Protein AF-A0A9W8CBU8-F1 (afdb_monomer)

Structure (mmCIF, N/CA/C/O backbone):
data_AF-A0A9W8CBU8-F1
#
_entry.id   AF-A0A9W8CBU8-F1
#
loop_
_atom_site.group_PDB
_atom_site.id
_atom_site.type_symbol
_atom_site.label_atom_id
_atom_site.label_alt_id
_atom_site.label_comp_id
_atom_site.label_asym_id
_atom_site.label_entity_id
_atom_site.label_seq_id
_atom_site.pdbx_PDB_ins_code
_atom_site.Cartn_x
_atom_site.Cartn_y
_atom_site.Cartn_z
_atom_site.occupancy
_atom_site.B_iso_or_equiv
_atom_site.auth_seq_id
_atom_site.auth_comp_id
_atom_site.auth_asym_id
_atom_site.auth_atom_id
_atom_site.pdbx_PDB_model_num
ATOM 1 N N . MET A 1 1 ? 16.998 19.416 35.770 1.00 41.66 1 MET A N 1
ATOM 2 C CA . MET A 1 1 ? 16.142 18.220 35.605 1.00 41.66 1 MET A CA 1
ATOM 3 C C . MET A 1 1 ? 14.670 18.574 35.801 1.00 41.66 1 MET A C 1
ATOM 5 O O . MET A 1 1 ? 13.931 18.423 34.844 1.00 41.66 1 MET A O 1
ATOM 9 N N . GLU A 1 2 ? 14.253 19.145 36.940 1.00 28.31 2 GLU A N 1
ATOM 10 C CA . GLU A 1 2 ? 12.864 19.625 37.142 1.00 28.31 2 GLU A CA 1
ATOM 11 C C . GLU A 1 2 ? 12.547 20.952 36.405 1.00 28.31 2 GLU A C 1
ATOM 13 O O . GLU A 1 2 ? 11.444 21.147 35.895 1.00 28.31 2 GLU A O 1
ATOM 18 N N . ASP A 1 3 ? 13.534 21.846 36.265 1.00 30.98 3 ASP A N 1
ATOM 19 C CA . ASP A 1 3 ? 13.368 23.137 35.569 1.00 30.98 3 ASP A CA 1
ATOM 20 C C . ASP A 1 3 ? 13.299 23.005 34.035 1.00 30.98 3 ASP A C 1
ATOM 22 O O . ASP A 1 3 ? 12.647 23.805 33.360 1.00 30.98 3 ASP A O 1
ATOM 26 N N . ASP A 1 4 ? 13.903 21.953 33.475 1.00 34.94 4 ASP A N 1
ATOM 27 C CA . ASP A 1 4 ? 13.895 21.671 32.033 1.00 34.94 4 ASP A CA 1
ATOM 28 C C . ASP A 1 4 ? 12.529 21.129 31.571 1.00 34.94 4 ASP A C 1
ATOM 30 O O . ASP A 1 4 ? 12.062 21.438 30.472 1.00 34.94 4 ASP A O 1
ATOM 34 N N . LEU A 1 5 ? 11.835 20.388 32.446 1.00 32.31 5 LEU A N 1
ATOM 35 C CA . LEU A 1 5 ? 10.481 19.878 32.211 1.00 32.31 5 LEU A CA 1
ATOM 36 C C . LEU A 1 5 ? 9.434 21.007 32.281 1.00 32.31 5 LEU A C 1
ATOM 38 O O . LEU A 1 5 ? 8.509 21.060 31.471 1.00 32.31 5 LEU A O 1
ATOM 42 N N . GLN A 1 6 ? 9.620 21.973 33.185 1.00 34.00 6 GLN A N 1
ATOM 43 C CA . GLN A 1 6 ? 8.787 23.180 33.280 1.00 34.00 6 GLN A CA 1
ATOM 44 C C . GLN A 1 6 ? 8.958 24.110 32.057 1.00 34.00 6 GLN A C 1
ATOM 46 O O . GLN A 1 6 ? 7.976 24.683 31.572 1.00 34.00 6 GLN A O 1
ATOM 51 N N . LEU A 1 7 ? 10.173 24.221 31.498 1.00 38.38 7 LEU A N 1
ATOM 52 C CA . LEU A 1 7 ? 10.448 24.949 30.245 1.00 38.38 7 LEU A CA 1
ATOM 53 C C . LEU A 1 7 ? 9.843 24.255 29.011 1.00 38.38 7 LEU A C 1
ATOM 55 O O . LEU A 1 7 ? 9.334 24.929 28.110 1.00 38.38 7 LEU A O 1
ATOM 59 N N . PHE A 1 8 ? 9.833 22.919 28.992 1.00 37.88 8 PHE A N 1
ATOM 60 C CA . PHE A 1 8 ? 9.193 22.120 27.945 1.00 37.88 8 PHE A CA 1
ATOM 61 C C . PHE A 1 8 ? 7.658 22.253 27.959 1.00 37.88 8 PHE A C 1
ATOM 63 O O . PHE A 1 8 ? 7.041 22.381 26.901 1.00 37.88 8 PHE A O 1
ATOM 70 N N . LEU A 1 9 ? 7.034 22.314 29.141 1.00 34.66 9 LEU A N 1
ATOM 71 C CA . LEU A 1 9 ? 5.579 22.465 29.292 1.00 34.66 9 LEU A CA 1
ATOM 72 C C . LEU A 1 9 ? 5.072 23.890 28.989 1.00 34.66 9 LEU A C 1
ATOM 74 O O . LEU A 1 9 ? 3.953 24.042 28.499 1.00 34.66 9 LEU A O 1
ATOM 78 N N . ARG A 1 10 ? 5.886 24.939 29.193 1.00 40.19 10 ARG A N 1
ATOM 79 C CA . ARG A 1 10 ? 5.515 26.330 28.851 1.00 40.19 10 ARG A CA 1
ATOM 80 C C . ARG A 1 10 ? 5.564 26.653 27.353 1.00 40.19 10 ARG A C 1
ATOM 82 O O . ARG A 1 10 ? 4.843 27.549 26.923 1.00 40.19 10 ARG A O 1
ATOM 89 N N . SER A 1 11 ? 6.351 25.936 26.544 1.00 43.31 11 SER A N 1
ATOM 90 C CA . SER A 1 11 ? 6.419 26.176 25.087 1.00 43.31 11 SER A CA 1
ATOM 91 C C . SER A 1 11 ? 5.212 25.624 24.304 1.00 43.31 11 SER A C 1
ATOM 93 O O . SER A 1 11 ? 5.033 25.961 23.136 1.00 43.31 11 SER A O 1
ATOM 95 N N . ARG A 1 12 ? 4.342 24.836 24.963 1.00 45.84 12 ARG A N 1
ATOM 96 C CA . ARG A 1 12 ? 3.051 24.329 24.454 1.00 45.84 12 ARG A CA 1
ATOM 97 C C . ARG A 1 12 ? 1.860 25.270 24.698 1.00 45.84 12 ARG A C 1
ATOM 99 O O . ARG A 1 12 ? 0.715 24.852 24.530 1.00 45.84 12 ARG A O 1
ATOM 106 N N . HIS A 1 13 ? 2.083 26.513 25.128 1.00 45.19 13 HIS A N 1
ATOM 107 C CA . HIS A 1 13 ? 0.968 27.414 25.423 1.00 45.19 13 HIS A CA 1
ATOM 108 C C . HIS A 1 13 ? 0.278 27.884 24.133 1.00 45.19 13 HIS A C 1
ATOM 110 O O . HIS A 1 13 ? 0.871 28.571 23.302 1.00 45.19 13 HIS A O 1
ATOM 116 N N . VAL A 1 14 ? -0.987 27.496 23.969 1.00 52.22 14 VAL A N 1
ATOM 117 C CA . VAL A 1 14 ? -1.869 27.982 22.902 1.00 52.22 14 VAL A CA 1
ATOM 118 C C . VAL A 1 14 ? -2.274 29.425 23.245 1.00 52.22 14 VAL A C 1
ATOM 120 O O . VAL A 1 14 ? -2.696 29.653 24.378 1.00 52.22 14 VAL A O 1
ATOM 123 N N . PRO A 1 15 ? -2.157 30.407 22.327 1.00 51.94 15 PRO A N 1
ATOM 124 C CA . PRO A 1 15 ? -2.465 31.807 22.630 1.00 51.94 15 PRO A CA 1
ATOM 125 C C . PRO A 1 15 ? -3.902 31.983 23.145 1.00 51.94 15 PRO A C 1
ATOM 127 O O . PRO A 1 15 ? -4.827 31.415 22.561 1.00 51.94 15 PRO A O 1
ATOM 130 N N . GLU A 1 16 ? -4.102 32.794 24.193 1.00 43.47 16 GLU A N 1
ATOM 131 C CA . GLU A 1 16 ? -5.407 32.993 24.857 1.00 43.47 16 GLU A CA 1
ATOM 132 C C . GLU A 1 16 ? -6.534 33.366 23.877 1.00 43.47 16 GLU A C 1
ATOM 134 O O . GLU A 1 16 ? -7.655 32.878 24.008 1.00 43.47 16 GLU A O 1
ATOM 139 N N . ASP A 1 17 ? -6.236 34.119 22.817 1.00 43.25 17 ASP A N 1
ATOM 140 C CA . ASP A 1 17 ? -7.217 34.492 21.787 1.00 43.25 17 ASP A CA 1
ATOM 141 C C . ASP A 1 17 ? -7.756 33.289 20.988 1.00 43.25 17 ASP A C 1
ATOM 143 O O . ASP A 1 17 ? -8.908 33.287 20.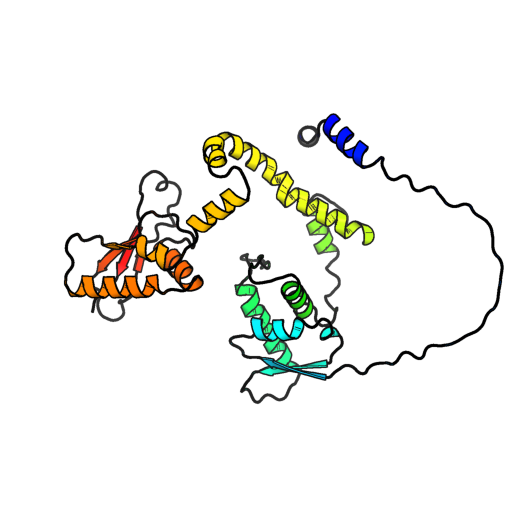540 1.00 43.25 17 ASP A O 1
ATOM 147 N N . SER A 1 18 ? -6.946 32.234 20.839 1.00 42.41 18 SER A N 1
ATOM 148 C CA . SER A 1 18 ? -7.354 30.973 20.199 1.00 42.41 18 SER A CA 1
ATOM 149 C C . SER A 1 18 ? -8.234 30.133 21.130 1.00 42.41 18 SER A C 1
ATOM 151 O O . SER A 1 18 ? -9.160 29.466 20.671 1.00 42.41 18 SER A O 1
ATOM 153 N N . ILE A 1 19 ? -8.017 30.241 22.445 1.00 44.06 19 ILE A N 1
ATOM 154 C CA . ILE A 1 19 ? -8.859 29.623 23.480 1.00 44.06 19 ILE A CA 1
ATOM 155 C C . ILE A 1 19 ? -10.211 30.356 23.579 1.00 44.06 19 ILE A C 1
ATOM 157 O O . ILE A 1 19 ? -11.259 29.719 23.684 1.00 44.06 19 ILE A O 1
ATOM 161 N N . ILE A 1 20 ? -10.227 31.690 23.472 1.00 39.84 20 ILE A N 1
ATOM 162 C CA . ILE A 1 20 ? -11.458 32.496 23.539 1.00 39.84 20 ILE A CA 1
ATOM 163 C C . ILE A 1 20 ? -12.364 32.250 22.323 1.00 39.84 20 ILE A C 1
ATOM 165 O O . ILE A 1 20 ? -13.583 32.153 22.485 1.00 39.84 20 ILE A O 1
ATOM 169 N N . ARG A 1 21 ? -11.802 32.083 21.114 1.00 42.44 21 ARG A N 1
ATOM 170 C CA . ARG A 1 21 ? -12.598 31.704 19.930 1.00 42.44 21 ARG A CA 1
ATOM 171 C C . ARG A 1 21 ? -13.259 30.332 20.089 1.00 42.44 21 ARG A C 1
ATOM 173 O O . ARG A 1 21 ? -14.452 30.225 19.825 1.00 42.44 21 ARG A O 1
ATOM 180 N N . MET A 1 22 ? -12.540 29.339 20.616 1.00 38.56 22 MET A N 1
ATOM 181 C CA . MET A 1 22 ? -13.107 28.018 20.931 1.00 38.56 22 MET A CA 1
ATOM 182 C C . MET A 1 22 ? -14.177 28.064 22.038 1.00 38.56 22 MET A C 1
ATOM 184 O O . MET A 1 22 ? -15.158 27.325 21.984 1.00 38.56 22 MET A O 1
ATOM 188 N N . ASN A 1 23 ? -14.039 28.946 23.033 1.00 36.78 23 ASN A N 1
ATOM 189 C CA . ASN A 1 23 ? -15.025 29.083 24.112 1.00 36.78 23 ASN A CA 1
ATOM 190 C C . ASN A 1 23 ? -16.326 29.774 23.670 1.00 36.78 23 ASN A C 1
ATOM 192 O O . ASN A 1 23 ? -17.377 29.527 24.261 1.00 36.78 23 ASN A O 1
ATOM 196 N N . ARG A 1 24 ? -16.299 30.604 22.618 1.00 36.34 24 ARG A N 1
ATOM 197 C CA . ARG A 1 24 ? -17.511 31.260 22.099 1.00 36.34 24 ARG A CA 1
ATOM 198 C C . ARG A 1 24 ? -18.418 30.298 21.332 1.00 36.34 24 ARG A C 1
ATOM 200 O O . ARG A 1 24 ? -19.632 30.433 21.415 1.00 36.34 24 ARG A O 1
ATOM 207 N N . GLU A 1 25 ? -17.841 29.306 20.658 1.00 42.72 25 GLU A N 1
ATOM 208 C CA . GLU A 1 25 ? -18.598 28.234 19.995 1.00 42.72 25 GLU A CA 1
ATOM 209 C C . GLU A 1 25 ? -19.171 27.215 21.002 1.00 42.72 25 GLU A C 1
ATOM 211 O O . GLU A 1 25 ? -20.155 26.547 20.700 1.00 42.72 25 GLU A O 1
ATOM 216 N N . LYS A 1 26 ? -18.644 27.168 22.238 1.00 42.22 26 LYS A N 1
ATOM 217 C CA . LYS A 1 26 ? -19.221 26.403 23.363 1.00 42.22 26 LYS A CA 1
ATOM 218 C C . LYS A 1 26 ? -20.369 27.111 24.104 1.00 42.22 26 LYS A C 1
ATOM 220 O O . LYS A 1 26 ? -21.183 26.435 24.722 1.00 42.22 26 LYS A O 1
ATOM 225 N N . MET A 1 27 ? -20.484 28.441 24.041 1.00 35.50 27 MET A N 1
ATOM 226 C CA . MET A 1 27 ? -21.509 29.235 24.759 1.00 35.50 27 MET A CA 1
ATOM 227 C C . MET A 1 27 ? -22.833 29.378 23.975 1.00 35.50 27 MET A C 1
ATOM 229 O O . MET A 1 27 ? -23.467 30.432 23.989 1.00 35.50 27 MET A O 1
ATOM 233 N N . GLY A 1 28 ? -23.242 28.323 23.262 1.00 38.94 28 GLY A N 1
ATOM 234 C CA . GLY A 1 28 ? -24.496 28.255 22.498 1.00 38.94 28 GLY A CA 1
ATOM 235 C C . GLY A 1 28 ? -25.496 27.196 22.979 1.00 38.94 28 GLY A C 1
ATOM 236 O O . GLY A 1 28 ? -26.531 27.025 22.343 1.00 38.94 28 GLY A O 1
ATOM 237 N N . SER A 1 29 ? -25.226 26.481 24.076 1.00 39.38 29 SER A N 1
ATOM 238 C CA . SER A 1 29 ? -26.128 25.437 24.584 1.00 39.38 29 SER A CA 1
ATOM 239 C C . SER A 1 29 ? -26.160 25.386 26.116 1.00 39.38 29 SER A C 1
ATOM 241 O O . SER A 1 29 ? -25.569 24.500 26.730 1.00 39.38 29 SER A O 1
ATOM 243 N N . GLU A 1 30 ? -26.864 26.327 26.745 1.00 32.84 30 GLU A N 1
ATOM 244 C CA . GLU A 1 30 ? -27.378 26.134 28.107 1.00 32.84 30 GLU A CA 1
ATOM 245 C C . GLU A 1 30 ? -28.744 25.434 28.021 1.00 32.84 30 GLU A C 1
ATOM 247 O O . GLU A 1 30 ? -29.698 25.976 27.462 1.00 32.84 30 GLU A O 1
ATOM 252 N N . ILE A 1 31 ? -28.839 24.216 28.562 1.00 38.12 31 ILE A N 1
ATOM 253 C CA . ILE A 1 31 ? -30.109 23.518 28.813 1.00 38.12 31 ILE A CA 1
ATOM 254 C C . ILE A 1 31 ? -30.454 23.740 30.297 1.00 38.12 31 ILE A C 1
ATOM 256 O O . ILE A 1 31 ? -29.607 23.451 31.144 1.00 38.12 31 ILE A O 1
ATOM 260 N N . PRO A 1 32 ? -31.651 24.246 30.651 1.00 36.38 32 PRO A N 1
ATOM 261 C CA . PRO A 1 32 ? -32.009 24.512 32.043 1.00 36.38 32 PRO A CA 1
ATOM 262 C C . PRO A 1 32 ? -32.370 23.228 32.811 1.00 36.38 32 PRO A C 1
ATOM 264 O O . PRO A 1 32 ? -32.960 22.298 32.260 1.00 36.38 32 PRO A O 1
ATOM 267 N N . SER A 1 33 ? -32.048 23.208 34.108 1.00 33.09 33 SER A N 1
ATOM 268 C CA . SER A 1 33 ? -32.338 22.119 35.055 1.00 33.09 33 SER A CA 1
ATOM 269 C C . SER A 1 33 ? -33.847 21.934 35.319 1.00 33.09 33 SER A C 1
ATOM 271 O O . SER A 1 33 ? -34.567 22.932 35.404 1.00 33.09 33 SER A O 1
ATOM 273 N N . PRO A 1 34 ? -34.346 20.696 35.519 1.00 35.75 34 PRO A N 1
ATOM 274 C CA . PRO A 1 34 ? -35.754 20.446 35.839 1.00 35.75 34 PRO A CA 1
ATOM 275 C C . PRO A 1 34 ? -36.065 20.579 37.350 1.00 35.75 34 PRO A C 1
ATOM 277 O O . PRO A 1 34 ? -35.172 20.364 38.171 1.00 35.75 34 PRO A O 1
ATOM 280 N N . PRO A 1 35 ? -37.318 20.908 37.736 1.00 36.72 35 PRO A N 1
ATOM 281 C CA . PRO A 1 35 ? -37.736 21.022 39.137 1.00 36.72 35 PRO A CA 1
ATOM 282 C C . PRO A 1 35 ? -3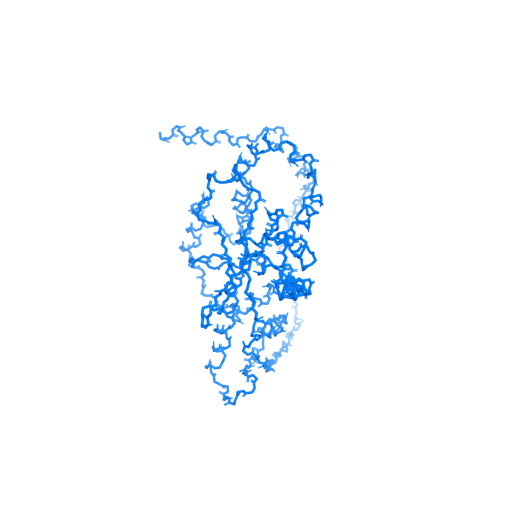8.182 19.685 39.767 1.00 36.72 35 PRO A C 1
ATOM 284 O O . PRO A 1 35 ? -38.786 18.841 39.104 1.00 36.72 35 PRO A O 1
ATOM 287 N N . ASP A 1 36 ? -37.946 19.553 41.077 1.00 38.56 36 ASP A N 1
ATOM 288 C CA . ASP A 1 36 ? -38.373 18.452 41.958 1.00 38.56 36 ASP A CA 1
ATOM 289 C C . ASP A 1 36 ? -39.862 18.521 42.347 1.00 38.56 36 ASP A C 1
ATOM 291 O O . ASP A 1 36 ? -40.284 19.524 42.923 1.00 38.56 36 ASP A O 1
ATOM 295 N N . VAL A 1 37 ? -40.636 17.434 42.168 1.00 32.28 37 VAL A N 1
ATOM 296 C CA . VAL A 1 37 ? -41.902 17.169 42.907 1.00 32.28 37 VAL A CA 1
ATOM 297 C C . VAL A 1 37 ? -42.235 15.644 42.907 1.00 32.28 37 VAL A C 1
ATOM 299 O O . VAL A 1 37 ? -41.783 14.928 42.016 1.00 32.28 37 VAL A O 1
ATOM 302 N N . PRO A 1 38 ? -42.982 15.109 43.904 1.00 33.38 38 PRO A N 1
ATOM 303 C CA . PRO A 1 38 ? -42.669 13.858 44.601 1.00 33.38 38 PRO A CA 1
ATOM 304 C C . PRO A 1 38 ? -43.520 12.627 44.236 1.00 33.38 38 PRO A C 1
ATOM 306 O O . PRO A 1 38 ? -44.526 12.687 43.533 1.00 33.38 38 PRO A O 1
ATOM 309 N N . HIS A 1 39 ? -43.101 11.504 44.832 1.00 40.94 39 HIS A N 1
ATOM 310 C CA . HIS A 1 39 ? -43.730 10.185 44.879 1.00 40.94 39 HIS A CA 1
ATOM 311 C C . HIS A 1 39 ? -45.268 10.162 44.902 1.00 40.94 39 HIS A C 1
ATOM 313 O O . HIS A 1 39 ? -45.899 10.551 45.885 1.00 40.94 39 HIS A O 1
ATOM 319 N N . ALA A 1 40 ? -45.845 9.509 43.890 1.00 29.45 40 ALA A N 1
ATOM 320 C CA . ALA A 1 40 ? -47.170 8.907 43.959 1.00 29.45 40 ALA A CA 1
ATOM 321 C C . ALA A 1 40 ? -47.121 7.456 43.455 1.00 29.45 40 ALA A C 1
ATOM 323 O O . ALA A 1 40 ? -46.675 7.147 42.353 1.00 29.45 40 ALA A O 1
ATOM 324 N N . ARG A 1 41 ? -47.576 6.568 44.335 1.00 35.38 41 ARG A N 1
ATOM 325 C CA . ARG A 1 41 ? -47.753 5.124 44.184 1.00 35.38 41 ARG A CA 1
ATOM 326 C 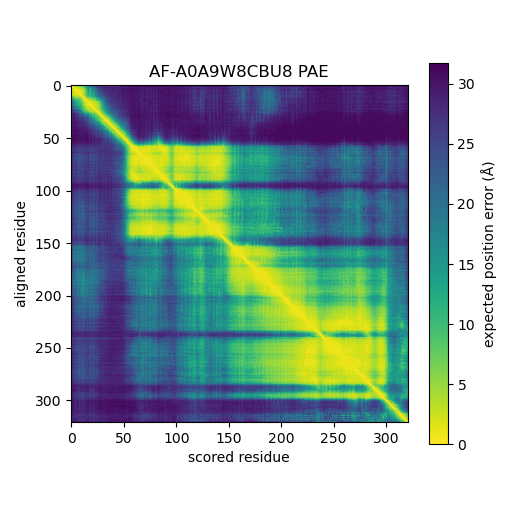C . ARG A 1 41 ? -48.930 4.869 43.239 1.00 35.38 41 ARG A C 1
ATOM 328 O O . ARG A 1 41 ? -50.008 5.374 43.522 1.00 35.38 41 ARG A O 1
ATOM 335 N N . ASN A 1 42 ? -48.762 4.062 42.191 1.00 31.62 42 ASN A N 1
ATOM 336 C CA . ASN A 1 42 ? -49.893 3.440 41.497 1.00 31.62 42 ASN A CA 1
ATOM 337 C C . ASN A 1 42 ? -49.529 2.059 40.940 1.00 31.62 42 ASN A C 1
ATOM 339 O O . ASN A 1 42 ? -48.584 1.895 40.174 1.00 31.62 42 ASN A O 1
ATOM 343 N N . HIS A 1 43 ? -50.321 1.077 41.369 1.00 39.75 43 HIS A N 1
ATOM 344 C CA . HIS A 1 43 ? -50.457 -0.249 40.780 1.00 39.75 43 HIS A CA 1
ATOM 345 C C . HIS A 1 43 ? -51.034 -0.137 39.370 1.00 39.75 43 HIS A C 1
ATOM 347 O O . HIS A 1 43 ? -52.023 0.567 39.215 1.00 39.75 43 HIS A O 1
ATOM 353 N N . LEU A 1 44 ? -50.500 -0.895 38.407 1.00 30.95 44 LEU A N 1
ATOM 354 C CA . LEU A 1 44 ? -51.212 -1.380 37.219 1.00 30.95 44 LEU A CA 1
ATOM 355 C C . LEU A 1 44 ? -50.457 -2.585 36.627 1.00 30.95 44 LEU A C 1
ATOM 357 O O . LEU A 1 44 ? -49.235 -2.681 36.686 1.00 30.95 44 LEU A O 1
ATOM 361 N N . SER A 1 45 ? -51.234 -3.541 36.139 1.00 29.00 45 SER A N 1
ATOM 362 C CA . SER A 1 45 ? -50.898 -4.935 35.850 1.00 29.00 45 SER A CA 1
ATOM 363 C C . SER A 1 45 ? -50.729 -5.235 34.351 1.00 29.00 45 SER A C 1
ATOM 365 O O . SER A 1 45 ? -51.624 -4.883 33.590 1.00 29.00 45 SER A O 1
ATOM 367 N N . HIS A 1 46 ? -49.689 -6.025 34.017 1.00 32.16 46 HIS A N 1
ATOM 368 C CA . HIS A 1 46 ? -49.517 -6.952 32.864 1.00 32.16 46 HIS A CA 1
ATOM 369 C C . HIS A 1 46 ? -49.499 -6.395 31.413 1.00 32.16 46 HIS A C 1
ATOM 371 O O . HIS A 1 46 ? -50.051 -5.326 31.183 1.00 32.16 46 HIS A O 1
ATOM 377 N N . PRO A 1 47 ? -48.891 -7.097 30.413 1.00 35.50 47 PRO A N 1
ATOM 378 C CA . PRO A 1 47 ? -48.541 -8.529 30.371 1.00 35.50 47 PRO A CA 1
ATOM 379 C C . PRO A 1 47 ? -47.074 -8.874 30.037 1.00 35.50 47 PRO A C 1
ATOM 381 O O . PRO A 1 47 ? -46.311 -8.079 29.498 1.00 35.50 47 PRO A O 1
ATOM 384 N N . MET A 1 48 ? -46.698 -10.116 30.361 1.00 33.88 48 MET A N 1
ATOM 385 C CA . MET A 1 48 ? -45.442 -10.731 29.935 1.00 33.88 48 MET A CA 1
ATOM 386 C C . MET A 1 48 ? -45.481 -10.984 28.427 1.00 33.88 48 MET A C 1
ATOM 388 O O . MET A 1 48 ? -46.283 -11.789 27.956 1.00 33.88 48 MET A O 1
ATOM 392 N N . SER A 1 49 ? -44.607 -10.308 27.684 1.00 35.62 49 SER A N 1
ATOM 393 C CA . SER A 1 49 ? -44.276 -10.694 26.316 1.00 35.62 49 SER A CA 1
ATOM 394 C C . SER A 1 49 ? -43.329 -11.883 26.389 1.00 35.62 49 SER A C 1
ATOM 396 O O . SER A 1 49 ? -42.173 -11.747 26.783 1.00 35.62 49 SER A O 1
ATOM 398 N N . SER A 1 50 ? -43.840 -13.057 26.042 1.00 36.94 50 SER A N 1
ATOM 399 C CA . SER A 1 50 ? -43.052 -14.254 25.782 1.00 36.94 50 SER A CA 1
ATOM 400 C C . SER A 1 50 ? -42.053 -13.935 24.667 1.00 36.94 50 SER A C 1
ATOM 402 O O . SER A 1 50 ? -42.448 -13.728 23.522 1.00 36.94 50 SER A O 1
ATOM 404 N N . GLY A 1 51 ? -40.768 -13.826 25.003 1.00 34.78 51 GLY A N 1
ATOM 405 C CA . GLY A 1 51 ? -39.711 -13.742 24.003 1.00 34.78 51 GLY A CA 1
ATOM 406 C C . GLY A 1 51 ? -39.716 -15.017 23.168 1.00 34.78 51 GLY A C 1
ATOM 407 O O . GLY A 1 51 ? -39.572 -16.111 23.713 1.00 34.78 51 GLY A O 1
ATOM 408 N N . ASN A 1 52 ? -39.900 -14.881 21.856 1.00 38.22 52 ASN A N 1
ATOM 409 C CA . ASN A 1 52 ? -39.531 -15.935 20.921 1.00 38.22 52 ASN A CA 1
ATOM 410 C C . ASN A 1 52 ? -38.014 -16.110 21.025 1.00 38.22 52 ASN A C 1
ATOM 412 O O . ASN A 1 52 ? -37.255 -15.236 20.612 1.00 38.22 52 ASN A O 1
ATOM 416 N N . ILE A 1 53 ? -37.581 -17.225 21.604 1.00 44.56 53 ILE A N 1
ATOM 417 C CA . ILE A 1 53 ? -36.205 -17.695 21.485 1.00 44.56 53 ILE A CA 1
ATOM 418 C C . ILE A 1 53 ? -36.097 -18.234 20.056 1.00 44.56 53 ILE A C 1
ATOM 420 O O . ILE A 1 53 ? -36.524 -19.354 19.778 1.00 44.56 53 ILE A O 1
ATOM 424 N N . GLU A 1 54 ? -35.638 -17.403 19.119 1.00 53.06 54 GLU A N 1
ATOM 425 C CA . GLU A 1 54 ? -35.227 -17.897 17.804 1.00 53.06 54 GLU A CA 1
ATOM 426 C C . GLU A 1 54 ? -34.064 -18.873 18.020 1.00 53.06 54 GLU A C 1
ATOM 428 O O . GLU A 1 54 ? -33.048 -18.514 18.614 1.00 53.06 54 GLU A O 1
ATOM 433 N N . ASN A 1 55 ? -34.235 -20.126 17.589 1.00 53.19 55 ASN A N 1
ATOM 434 C CA . ASN A 1 55 ? -33.144 -21.099 17.583 1.00 53.19 55 ASN A CA 1
ATOM 435 C C . ASN A 1 55 ? -31.967 -20.541 16.761 1.00 53.19 55 ASN A C 1
ATOM 437 O O . ASN A 1 55 ? -32.215 -19.949 15.704 1.00 53.19 55 ASN A O 1
ATOM 441 N N . PRO A 1 56 ? -30.710 -20.749 17.199 1.00 59.34 56 PRO A N 1
ATOM 442 C CA . PRO A 1 56 ? -29.547 -20.346 16.419 1.00 59.34 56 PRO A CA 1
ATOM 443 C C . PRO A 1 56 ? -29.627 -20.985 15.030 1.00 59.34 56 PRO A C 1
ATOM 445 O O . PRO A 1 56 ? -29.921 -22.174 14.893 1.00 59.34 56 PRO A O 1
ATOM 448 N N . LYS A 1 57 ? -29.434 -20.175 13.985 1.00 75.94 57 LYS A N 1
ATOM 449 C CA . LYS A 1 57 ? -29.387 -20.675 12.609 1.00 75.94 57 LYS A CA 1
ATOM 450 C C . LYS A 1 57 ? -28.109 -21.493 12.441 1.00 75.94 57 LYS A C 1
ATOM 452 O O . LYS A 1 57 ? -27.031 -21.001 12.760 1.00 75.94 57 LYS A O 1
ATOM 457 N N . ASP A 1 58 ? -28.224 -22.704 11.909 1.00 85.19 58 ASP A N 1
ATOM 458 C CA . ASP A 1 58 ? -27.063 -23.452 11.429 1.00 85.19 58 ASP A CA 1
ATOM 459 C C . ASP A 1 58 ? -26.614 -22.845 10.092 1.00 85.19 58 ASP A C 1
ATOM 461 O O . ASP A 1 58 ? -27.390 -22.786 9.134 1.00 85.19 58 ASP A O 1
ATOM 465 N N . VAL A 1 59 ? -25.368 -22.377 10.026 1.00 89.69 59 VAL A N 1
ATOM 466 C CA . VAL A 1 59 ? -24.745 -21.835 8.812 1.00 89.69 59 VAL A CA 1
ATOM 467 C C . VAL A 1 59 ? -23.584 -22.740 8.431 1.00 89.69 59 VAL A C 1
ATOM 469 O O . VAL A 1 59 ? -22.747 -23.061 9.267 1.00 89.69 59 VAL A O 1
ATOM 472 N N . HIS A 1 60 ? -23.520 -23.153 7.167 1.00 91.38 60 HIS A N 1
ATOM 473 C CA . HIS A 1 60 ? -22.433 -23.985 6.650 1.00 91.38 60 HIS A CA 1
ATOM 474 C C . HIS A 1 60 ? -21.699 -23.238 5.539 1.00 91.38 60 HIS A C 1
ATOM 476 O O . HIS A 1 60 ? -22.315 -22.851 4.544 1.00 91.38 60 HIS A O 1
ATOM 482 N N . ALA A 1 61 ? -20.400 -23.013 5.724 1.00 92.50 61 ALA A N 1
ATOM 483 C CA . ALA A 1 61 ? -19.542 -22.309 4.784 1.00 92.50 61 ALA A CA 1
ATOM 484 C C . ALA A 1 61 ? -18.519 -23.248 4.132 1.00 92.50 61 ALA A C 1
ATOM 486 O O . ALA A 1 61 ? -17.920 -24.101 4.785 1.00 92.50 61 ALA A O 1
ATOM 487 N N . PHE A 1 62 ? -18.294 -23.038 2.838 1.00 93.12 62 PHE A N 1
ATOM 488 C CA . PHE A 1 62 ? -17.290 -23.748 2.054 1.00 93.12 62 PHE A CA 1
ATOM 489 C C . PHE A 1 62 ? -16.155 -22.792 1.702 1.00 93.12 62 PHE A C 1
ATOM 491 O O . PHE A 1 62 ? -16.381 -21.789 1.027 1.00 93.12 62 PHE A O 1
ATOM 498 N N . ILE A 1 63 ? -14.947 -23.111 2.154 1.00 95.06 63 ILE A N 1
ATOM 499 C CA . ILE A 1 63 ? -13.789 -22.221 2.111 1.00 95.06 63 ILE A CA 1
ATOM 500 C C . ILE A 1 63 ? -12.738 -22.777 1.147 1.00 95.06 63 ILE A C 1
ATOM 502 O O . ILE A 1 63 ? -12.381 -23.953 1.199 1.00 95.06 63 ILE A O 1
ATOM 506 N N . HIS A 1 64 ? -12.195 -21.950 0.260 1.00 94.31 64 HIS A N 1
ATOM 507 C CA . HIS A 1 64 ? -11.055 -22.321 -0.575 1.00 94.31 64 HIS A CA 1
ATOM 508 C C . HIS A 1 64 ? -9.761 -21.878 0.108 1.00 94.31 64 HIS A C 1
ATOM 510 O O . HIS A 1 64 ? -9.577 -20.696 0.374 1.00 94.31 64 HIS A O 1
ATOM 516 N N . ARG A 1 65 ? -8.791 -22.784 0.295 1.00 89.19 65 ARG A N 1
ATOM 517 C CA . ARG A 1 65 ? -7.491 -22.448 0.922 1.00 89.19 65 ARG A CA 1
ATOM 518 C C . ARG A 1 65 ? -6.783 -21.249 0.283 1.00 89.19 65 ARG A C 1
ATOM 520 O O . ARG A 1 65 ? -6.204 -20.426 0.979 1.00 89.19 65 ARG A O 1
ATOM 527 N N . VAL A 1 66 ? -6.840 -21.150 -1.046 1.00 90.12 66 VAL A N 1
ATOM 528 C CA . VAL A 1 66 ? -6.176 -20.084 -1.825 1.00 90.12 66 VAL A CA 1
ATOM 529 C C . VAL A 1 66 ? -6.900 -18.735 -1.708 1.00 90.12 66 VAL A C 1
ATOM 531 O O . VAL A 1 66 ? -6.329 -17.714 -2.065 1.00 90.12 66 VAL A O 1
ATOM 534 N N . LYS A 1 67 ? -8.151 -18.735 -1.234 1.00 93.00 67 LYS A N 1
ATOM 535 C CA . LYS A 1 67 ? -9.017 -17.555 -1.104 1.00 93.00 67 LYS A CA 1
ATOM 536 C C . LYS A 1 67 ? -9.608 -17.424 0.296 1.00 93.00 67 LYS A C 1
ATOM 538 O O . LYS A 1 67 ? -10.680 -16.856 0.475 1.00 93.00 67 LYS A O 1
ATOM 543 N N . VAL A 1 68 ? -8.930 -17.981 1.299 1.00 94.88 68 VAL A N 1
ATOM 544 C CA . VAL A 1 68 ? -9.469 -18.096 2.662 1.00 94.88 68 VAL A CA 1
ATOM 545 C C . VAL A 1 68 ? -9.838 -16.729 3.238 1.00 94.88 68 VAL A C 1
ATOM 547 O O . VAL A 1 68 ? -10.860 -16.612 3.904 1.00 94.88 68 VAL A O 1
ATOM 550 N N . VAL A 1 69 ? -9.065 -15.684 2.923 1.00 94.50 69 VAL A N 1
ATOM 551 C CA . VAL A 1 69 ? -9.363 -14.312 3.351 1.00 94.50 69 VAL A CA 1
ATOM 552 C C . VAL A 1 69 ? -10.664 -13.810 2.727 1.00 94.50 69 VAL A C 1
ATOM 554 O O . VAL A 1 69 ? -11.532 -13.326 3.445 1.00 94.50 69 VAL A O 1
ATOM 557 N N . GLU A 1 70 ? -10.827 -13.942 1.410 1.00 95.31 70 GLU A N 1
ATOM 558 C CA . GLU A 1 70 ? -12.024 -13.455 0.717 1.00 95.31 70 GLU A CA 1
ATOM 559 C C . GLU A 1 70 ? -13.277 -14.254 1.098 1.00 95.31 70 GLU A C 1
ATOM 561 O O . GLU A 1 70 ? -14.325 -13.665 1.367 1.00 95.31 70 GLU A O 1
ATOM 566 N N . ASP A 1 71 ? -13.160 -15.581 1.159 1.00 96.75 71 ASP A N 1
ATOM 567 C CA . ASP A 1 71 ? -14.274 -16.474 1.472 1.00 96.75 71 ASP A CA 1
ATOM 568 C C . ASP A 1 71 ? -14.756 -16.275 2.917 1.00 96.75 71 ASP A C 1
ATOM 570 O O . ASP A 1 71 ? -15.961 -16.193 3.156 1.00 96.75 71 ASP A O 1
ATOM 574 N N . LEU A 1 72 ? -13.839 -16.144 3.885 1.00 95.19 72 LEU A N 1
ATOM 575 C CA . LEU A 1 72 ? -14.219 -15.960 5.287 1.00 95.19 72 LEU A CA 1
ATOM 576 C C . LEU A 1 72 ? -14.780 -14.554 5.544 1.00 95.19 72 LEU A C 1
ATOM 578 O O . LEU A 1 72 ? -15.778 -14.420 6.248 1.00 95.19 72 LEU A O 1
ATOM 582 N N . LEU A 1 73 ? -14.229 -13.508 4.916 1.00 95.50 73 LEU A N 1
ATOM 583 C CA . LEU A 1 73 ? -14.823 -12.168 4.991 1.00 95.50 73 LEU A CA 1
ATOM 584 C C . LEU A 1 73 ? -16.255 -12.160 4.456 1.00 95.50 73 LEU A C 1
ATOM 586 O O . LEU A 1 73 ? -17.137 -11.606 5.105 1.00 95.50 73 LEU A O 1
ATOM 590 N N . ALA A 1 74 ? -16.516 -12.823 3.326 1.00 95.50 74 ALA A N 1
ATOM 591 C CA . ALA A 1 74 ? -17.860 -12.899 2.756 1.00 95.50 74 ALA A CA 1
ATOM 592 C C . ALA A 1 74 ? -18.882 -13.546 3.711 1.00 95.50 74 ALA A C 1
ATOM 594 O O . ALA A 1 74 ? -20.048 -13.151 3.714 1.00 95.50 74 ALA A O 1
ATOM 595 N N . VAL A 1 75 ? -18.449 -14.498 4.543 1.00 94.75 75 VAL A N 1
ATOM 596 C CA . VAL A 1 75 ? -19.283 -15.103 5.595 1.00 94.75 75 VAL A CA 1
ATOM 597 C C . VAL A 1 75 ? -19.533 -14.113 6.739 1.00 94.75 75 VAL A C 1
ATOM 599 O O . VAL A 1 75 ? -20.666 -13.968 7.193 1.00 94.75 75 VAL A O 1
ATOM 602 N N . PHE A 1 76 ? -18.494 -13.406 7.192 1.00 94.94 76 PHE A N 1
ATOM 603 C CA . PHE A 1 76 ? -18.544 -12.548 8.383 1.00 94.94 76 PHE A CA 1
ATOM 604 C C . PHE A 1 76 ? -19.008 -11.105 8.131 1.00 94.94 76 PHE A C 1
ATOM 606 O O . PHE A 1 76 ? -19.166 -10.328 9.079 1.00 94.94 76 PHE A O 1
ATOM 613 N N . VAL A 1 77 ? -19.289 -10.730 6.881 1.00 93.75 77 VAL A N 1
ATOM 614 C CA . VAL A 1 77 ? -20.006 -9.484 6.566 1.00 93.75 77 VAL A CA 1
ATOM 615 C C . VAL A 1 77 ? -21.426 -9.496 7.157 1.00 93.75 77 VAL A C 1
ATOM 617 O O . VAL A 1 77 ? -21.908 -8.442 7.567 1.00 93.75 77 VAL A O 1
ATOM 620 N N . ASP A 1 78 ? -22.080 -10.659 7.287 1.00 91.94 78 ASP A N 1
ATOM 621 C CA . ASP A 1 78 ? -23.359 -10.760 8.007 1.00 91.94 78 ASP A CA 1
ATOM 622 C C . ASP A 1 78 ? -23.137 -10.662 9.523 1.00 91.94 78 ASP A C 1
ATOM 624 O O . ASP A 1 78 ? -22.619 -11.576 10.162 1.00 91.94 78 ASP A O 1
ATOM 628 N N . SER A 1 79 ? -23.592 -9.568 10.133 1.00 89.75 79 SER A N 1
ATOM 629 C CA . SER A 1 79 ? -23.488 -9.351 11.580 1.00 89.75 79 SER A CA 1
ATOM 630 C C . SER A 1 79 ? -24.272 -10.369 12.421 1.00 89.75 79 SER A C 1
ATOM 632 O O . SER A 1 79 ? -23.988 -10.530 13.609 1.00 89.75 79 SER A O 1
ATOM 634 N N . ASN A 1 80 ? -25.227 -11.101 11.834 1.00 89.62 80 ASN A N 1
ATOM 635 C CA . ASN A 1 80 ? -25.959 -12.163 12.527 1.00 89.62 80 ASN A CA 1
ATOM 636 C C . ASN A 1 80 ? -25.193 -13.490 12.594 1.00 89.62 80 ASN A C 1
ATOM 638 O O . ASN A 1 80 ? -25.645 -14.401 13.293 1.00 89.62 80 ASN A O 1
ATOM 642 N N . ILE A 1 81 ? -24.038 -13.608 11.927 1.00 89.88 81 ILE A N 1
ATOM 643 C CA . ILE A 1 81 ? -23.224 -14.828 11.962 1.00 89.88 81 ILE A CA 1
ATOM 644 C C . ILE A 1 81 ? -22.807 -15.199 13.391 1.00 89.88 81 ILE A C 1
ATOM 646 O O . ILE A 1 81 ? -22.811 -16.370 13.744 1.00 89.88 81 ILE A O 1
ATOM 650 N N . ILE A 1 82 ? -22.573 -14.197 14.246 1.00 85.62 82 ILE A N 1
ATOM 651 C CA . ILE A 1 82 ? -22.199 -14.364 15.662 1.00 85.62 82 ILE A CA 1
ATOM 652 C C . ILE A 1 82 ? -23.299 -15.083 16.461 1.00 85.62 82 ILE A C 1
ATOM 654 O O . ILE A 1 82 ? -23.035 -15.750 17.454 1.00 85.62 82 ILE A O 1
ATOM 658 N N . LYS A 1 83 ? -24.560 -14.961 16.030 1.00 85.62 83 LYS A N 1
ATOM 659 C CA . LYS A 1 83 ? -25.715 -15.611 16.674 1.00 85.62 83 LYS A CA 1
ATOM 660 C C . LYS A 1 83 ? -25.998 -17.006 16.106 1.00 85.62 83 LYS A C 1
ATOM 662 O O . LYS A 1 83 ? -26.968 -17.644 16.511 1.00 85.62 83 LYS A O 1
ATOM 667 N N . SER A 1 84 ? -25.213 -17.439 15.126 1.00 87.12 84 SER A N 1
ATOM 668 C CA . SER A 1 84 ? -25.423 -18.662 14.357 1.00 87.12 84 SER A CA 1
ATOM 669 C C . SER A 1 84 ? -24.421 -19.736 14.773 1.00 87.12 84 SER A C 1
ATOM 671 O O . SER A 1 84 ? -23.328 -19.440 15.250 1.00 87.12 84 SER A O 1
ATOM 673 N N . THR A 1 85 ? -24.769 -21.003 14.570 1.00 87.56 85 THR A N 1
ATOM 674 C CA . THR A 1 85 ? -23.800 -22.099 14.664 1.00 87.56 85 THR A CA 1
ATOM 675 C C . THR A 1 85 ? -23.124 -22.246 13.306 1.00 87.56 85 THR A C 1
ATOM 677 O O . THR A 1 85 ? -23.727 -22.750 12.360 1.00 87.56 85 THR A O 1
ATOM 680 N N . LEU A 1 86 ? -21.887 -21.755 13.194 1.00 89.00 86 LEU A N 1
ATOM 681 C CA . LEU A 1 86 ? -21.103 -21.803 11.961 1.00 89.00 86 LEU A CA 1
ATOM 682 C C . LEU A 1 86 ? -20.302 -23.109 11.869 1.00 89.00 86 LEU A C 1
ATOM 684 O O . LEU A 1 86 ? -19.471 -23.395 12.728 1.00 89.00 86 LEU A O 1
ATOM 688 N N . LYS A 1 87 ? -20.526 -23.857 10.790 1.00 89.19 87 LYS A N 1
ATOM 689 C CA . LYS A 1 87 ? -19.724 -25.005 10.356 1.00 89.19 87 LYS A CA 1
ATOM 690 C C . LYS A 1 87 ? -18.936 -24.644 9.110 1.00 89.19 87 LYS A C 1
ATOM 692 O O . LYS A 1 87 ? -19.451 -23.929 8.248 1.00 89.19 87 LYS A O 1
ATOM 697 N N . MET A 1 88 ? -17.708 -25.134 8.997 1.00 90.56 88 MET A N 1
ATOM 698 C CA . MET A 1 88 ? -16.813 -24.780 7.896 1.00 90.56 88 MET A CA 1
ATOM 699 C C . MET A 1 88 ? -16.124 -26.015 7.337 1.00 90.56 88 MET A C 1
ATOM 701 O O . MET A 1 88 ? -15.586 -26.806 8.100 1.00 90.56 88 MET A O 1
ATOM 705 N N . ASP A 1 89 ? -16.082 -26.120 6.011 1.00 89.31 89 ASP A N 1
ATOM 706 C CA . ASP A 1 89 ? -15.322 -27.148 5.299 1.00 89.31 89 ASP A CA 1
ATOM 707 C C . ASP A 1 89 ? -14.421 -26.521 4.239 1.00 89.31 89 ASP A C 1
ATOM 709 O O . ASP A 1 89 ? -14.798 -25.551 3.571 1.00 89.31 89 ASP A O 1
ATOM 713 N N . PHE A 1 90 ? -13.249 -27.118 4.018 1.00 90.56 90 PHE A N 1
ATOM 714 C CA . PHE A 1 90 ? -12.462 -26.794 2.836 1.00 90.56 90 PHE A CA 1
ATOM 715 C C . PHE A 1 90 ? -13.076 -27.430 1.587 1.00 90.56 90 PHE A C 1
ATOM 717 O O . PHE A 1 90 ? -13.427 -28.612 1.549 1.00 90.56 90 PHE A O 1
ATOM 724 N N . VAL A 1 91 ? -13.180 -26.640 0.521 1.00 88.62 91 VAL A N 1
ATOM 725 C CA . VAL A 1 91 ? -13.701 -27.112 -0.764 1.00 88.62 91 VAL A CA 1
ATOM 726 C C . VAL A 1 91 ? -12.814 -28.235 -1.306 1.00 88.62 91 VAL A C 1
ATOM 728 O O . VAL A 1 91 ? -11.607 -28.064 -1.460 1.00 88.62 91 VAL A O 1
ATOM 731 N N . ASN A 1 92 ? -13.442 -29.356 -1.675 1.00 81.62 92 ASN A N 1
ATOM 732 C CA . ASN A 1 92 ? -12.814 -30.587 -2.181 1.00 81.62 92 ASN A CA 1
ATOM 733 C C . ASN A 1 92 ? -11.997 -31.393 -1.157 1.00 81.62 92 ASN A C 1
ATOM 735 O O . ASN A 1 92 ? -11.266 -32.303 -1.554 1.00 81.62 92 ASN A O 1
ATOM 739 N N . GLU A 1 93 ? -12.146 -31.124 0.138 1.00 79.88 93 GLU A N 1
ATOM 740 C CA . GLU A 1 93 ? -11.516 -31.913 1.194 1.00 79.88 93 GLU A CA 1
ATOM 741 C C . GLU A 1 93 ? -12.594 -32.682 1.956 1.00 79.88 93 GLU A C 1
ATOM 743 O O . GLU A 1 93 ? -13.516 -32.112 2.526 1.00 79.88 93 GLU A O 1
ATOM 748 N N . SER A 1 94 ? -12.525 -34.014 1.913 1.00 60.91 94 SER A N 1
ATOM 749 C CA . SER A 1 94 ? -13.450 -34.870 2.660 1.00 60.91 94 SER A CA 1
ATOM 750 C C . SER A 1 94 ? -12.974 -34.984 4.107 1.00 60.91 94 SER A C 1
ATOM 752 O O . SER A 1 94 ? -12.318 -35.959 4.468 1.00 60.91 94 SER A O 1
ATOM 754 N N . ALA A 1 95 ? -13.274 -33.975 4.920 1.00 58.62 95 ALA A N 1
ATOM 755 C CA . ALA A 1 95 ? -13.121 -34.031 6.368 1.00 58.62 95 ALA A CA 1
ATOM 756 C C . ALA A 1 95 ? -14.503 -34.129 7.032 1.00 58.62 95 ALA A C 1
ATOM 758 O O . ALA A 1 95 ? -15.506 -33.675 6.488 1.00 58.62 95 ALA A O 1
ATOM 759 N N . VAL A 1 96 ? -14.567 -34.786 8.188 1.00 51.72 96 VAL A N 1
ATOM 760 C CA . VAL A 1 96 ? -15.740 -34.734 9.067 1.00 51.72 96 VAL A CA 1
ATOM 761 C C . VAL A 1 96 ? -15.513 -33.542 9.990 1.00 51.72 96 VAL A C 1
ATOM 763 O O . VAL A 1 96 ? -14.482 -33.513 10.659 1.00 51.72 96 VAL A O 1
ATOM 766 N N . ASP A 1 97 ? -16.432 -32.574 9.981 1.00 53.41 97 ASP A N 1
ATOM 767 C CA . ASP A 1 97 ? -16.380 -31.366 10.814 1.00 53.41 97 ASP A CA 1
ATOM 768 C C . ASP A 1 97 ? -16.307 -31.738 12.302 1.00 53.41 97 ASP A C 1
ATOM 770 O O . ASP A 1 97 ? -17.291 -32.124 12.938 1.00 53.41 97 ASP A O 1
ATOM 774 N N . ASP A 1 98 ? -15.090 -31.662 12.822 1.00 54.53 98 ASP A N 1
ATOM 775 C CA . ASP A 1 98 ? -14.764 -31.612 14.236 1.00 54.53 98 ASP A CA 1
ATOM 776 C C . ASP A 1 98 ? -13.953 -30.322 14.450 1.00 54.53 98 ASP A C 1
ATOM 778 O O . ASP A 1 98 ? -13.435 -29.745 13.487 1.00 54.53 98 ASP A O 1
ATOM 782 N N . ALA A 1 99 ? -13.786 -29.869 15.696 1.00 65.31 99 ALA A N 1
ATOM 783 C CA . ALA A 1 99 ? -13.165 -28.575 16.041 1.00 65.31 99 ALA A CA 1
ATOM 784 C C . ALA A 1 99 ? -11.800 -28.287 15.355 1.00 65.31 99 ALA A C 1
ATOM 786 O O . ALA A 1 99 ? -11.361 -27.137 15.274 1.00 65.31 99 ALA A O 1
ATOM 787 N N . GLY A 1 100 ? -11.128 -29.320 14.834 1.00 78.12 100 GLY A N 1
ATOM 788 C CA . GLY A 1 100 ? -9.912 -29.218 14.033 1.00 78.12 100 GLY A CA 1
ATOM 789 C C . GLY A 1 100 ? -10.054 -28.461 12.705 1.00 78.12 100 GLY A C 1
ATOM 790 O O . GLY A 1 100 ? -9.154 -27.682 12.397 1.00 78.12 100 GLY A O 1
ATOM 791 N N . VAL A 1 101 ? -11.149 -28.633 11.950 1.00 84.31 101 VAL A N 1
ATOM 792 C CA . VAL A 1 101 ? -11.307 -27.990 10.623 1.00 84.31 101 VAL A CA 1
ATOM 793 C C . VAL A 1 101 ? -11.494 -26.487 10.782 1.00 84.31 101 VAL A C 1
ATOM 795 O O . VAL A 1 101 ? -10.795 -25.697 10.151 1.00 84.31 101 VAL A O 1
ATOM 798 N N . SER A 1 102 ? -12.366 -26.078 11.706 1.00 85.50 102 SER A N 1
ATOM 799 C CA . SER A 1 102 ? -12.574 -24.661 12.012 1.00 85.50 102 SER A CA 1
ATOM 800 C C . SER A 1 102 ? -11.285 -23.980 12.474 1.00 85.50 102 SER A C 1
ATOM 802 O O . SER A 1 102 ? -10.965 -22.887 12.011 1.00 85.50 102 SER A O 1
ATOM 804 N N . ARG A 1 103 ? -10.498 -24.644 13.334 1.00 85.75 103 ARG A N 1
ATOM 805 C CA . ARG A 1 103 ? -9.188 -24.132 13.756 1.00 85.75 103 ARG A CA 1
ATOM 806 C C . ARG A 1 103 ? -8.253 -23.939 12.565 1.00 85.75 103 ARG A C 1
ATOM 808 O O . ARG A 1 103 ? -7.594 -22.912 12.483 1.00 85.75 103 ARG A O 1
ATOM 815 N N . GLU A 1 104 ? -8.210 -24.899 11.647 1.00 89.69 104 GLU A N 1
ATOM 816 C CA . GLU A 1 104 ? -7.372 -24.809 10.452 1.00 89.69 104 GLU A CA 1
ATOM 817 C C . GLU A 1 104 ? -7.796 -23.663 9.522 1.00 89.69 104 GLU A C 1
ATOM 819 O O . GLU A 1 104 ? -6.936 -22.946 9.011 1.00 89.69 104 GLU A O 1
ATOM 824 N N . VAL A 1 105 ? -9.103 -23.437 9.348 1.00 91.88 105 VAL A N 1
ATOM 825 C CA . VAL A 1 105 ? -9.630 -22.298 8.579 1.00 91.88 105 VAL A CA 1
ATOM 826 C C . VAL A 1 105 ? -9.202 -20.968 9.199 1.00 91.88 105 VAL A C 1
ATOM 828 O O . VAL A 1 105 ? -8.664 -20.121 8.487 1.00 91.88 105 VAL A O 1
ATOM 831 N N . TYR A 1 106 ? -9.379 -20.785 10.513 1.00 91.62 106 TYR A N 1
ATOM 832 C CA . TYR A 1 106 ? -8.965 -19.550 11.187 1.00 91.62 106 TYR A CA 1
ATOM 833 C C . TYR A 1 106 ? -7.448 -19.346 11.150 1.00 91.62 106 TYR A C 1
ATOM 835 O O . TYR A 1 106 ? -6.995 -18.232 10.903 1.00 91.62 106 TYR A O 1
ATOM 843 N N . THR A 1 107 ? -6.652 -20.403 11.341 1.00 89.56 107 THR A N 1
ATOM 844 C CA . THR A 1 107 ? -5.190 -20.318 11.201 1.00 89.56 107 THR A CA 1
ATOM 845 C C . THR A 1 107 ? -4.803 -19.881 9.789 1.00 89.56 107 THR A C 1
ATOM 847 O O . THR A 1 107 ? -4.068 -18.911 9.636 1.00 89.56 107 THR A O 1
ATOM 850 N N . ALA A 1 108 ? -5.359 -20.517 8.753 1.00 92.69 108 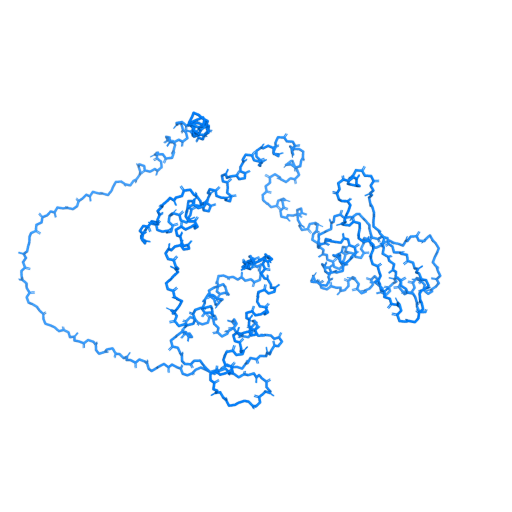ALA A N 1
ATOM 851 C CA . ALA A 1 108 ? -5.077 -20.151 7.367 1.00 92.69 108 ALA A CA 1
ATOM 852 C C . ALA A 1 108 ? -5.519 -18.715 7.033 1.00 92.69 108 ALA A C 1
ATOM 854 O O . ALA A 1 108 ? -4.832 -18.025 6.277 1.00 92.69 108 ALA A O 1
ATOM 855 N N . PHE A 1 109 ? -6.644 -18.260 7.597 1.00 95.19 109 PHE A N 1
ATOM 856 C CA . PHE A 1 109 ? -7.088 -16.874 7.484 1.00 95.19 109 PHE A CA 1
ATOM 857 C C . PHE A 1 109 ? -6.055 -15.912 8.070 1.00 95.19 109 PHE A C 1
ATOM 859 O O . PHE A 1 109 ? -5.617 -15.005 7.365 1.00 95.19 109 PHE A O 1
ATOM 866 N N . TRP A 1 110 ? -5.646 -16.109 9.328 1.00 93.31 110 TRP A N 1
ATOM 867 C CA . TRP A 1 110 ? -4.730 -15.191 10.005 1.00 93.31 110 TRP A CA 1
ATOM 868 C C . TRP A 1 110 ? -3.330 -15.205 9.400 1.00 93.31 110 TRP A C 1
ATOM 870 O O . TRP A 1 110 ? -2.769 -14.131 9.210 1.00 93.31 110 TRP A O 1
ATOM 880 N N . ASP A 1 111 ? -2.809 -16.363 8.993 1.00 90.56 111 ASP A N 1
ATOM 881 C CA . ASP A 1 111 ? -1.525 -16.444 8.287 1.00 90.56 111 ASP A CA 1
ATOM 882 C C . ASP A 1 111 ? -1.540 -15.573 7.018 1.00 90.56 111 ASP A C 1
ATOM 884 O O . ASP A 1 111 ? -0.671 -14.723 6.825 1.00 90.56 111 ASP A O 1
ATOM 888 N N . GLN A 1 112 ? -2.576 -15.707 6.181 1.00 91.81 112 GLN A N 1
ATOM 889 C CA . GLN A 1 112 ? -2.684 -14.932 4.940 1.00 91.81 112 GLN A CA 1
ATOM 890 C C . GLN A 1 112 ? -3.072 -13.467 5.164 1.00 91.81 112 GLN A C 1
ATOM 892 O O . GLN A 1 112 ? -2.688 -12.603 4.373 1.00 91.81 112 GLN A O 1
ATOM 897 N N . PHE A 1 113 ? -3.859 -13.160 6.196 1.00 91.94 113 PHE A N 1
ATOM 898 C CA . PHE A 1 113 ? -4.265 -11.792 6.507 1.00 91.94 113 PHE A CA 1
ATOM 899 C C . PHE A 1 113 ? -3.099 -10.989 7.098 1.00 91.94 113 PHE A C 1
ATOM 901 O O . PHE A 1 113 ? -2.866 -9.857 6.679 1.00 91.94 113 PHE A O 1
ATOM 908 N N . LEU A 1 114 ? -2.312 -11.578 8.004 1.00 89.19 114 LEU A N 1
ATOM 909 C CA . LEU A 1 114 ? -1.165 -10.919 8.637 1.00 89.19 114 LEU A CA 1
ATOM 910 C C . LEU A 1 114 ? -0.022 -10.635 7.653 1.00 89.19 114 LEU A C 1
ATOM 912 O O . LEU A 1 114 ? 0.683 -9.641 7.818 1.00 89.19 114 LEU A O 1
ATOM 916 N N . GLU A 1 115 ? 0.128 -11.426 6.585 1.00 86.81 115 GLU A N 1
ATOM 917 C CA . GLU A 1 115 ? 1.025 -11.104 5.460 1.00 86.81 115 GLU A CA 1
ATOM 918 C C . GLU A 1 115 ? 0.649 -9.793 4.740 1.00 86.81 115 GLU A C 1
ATOM 920 O O . GLU A 1 115 ? 1.474 -9.198 4.042 1.00 86.81 115 GLU A O 1
ATOM 925 N N . GLN A 1 116 ? -0.596 -9.336 4.893 1.00 85.38 116 GLN A N 1
ATOM 926 C CA . GLN A 1 116 ? -1.114 -8.108 4.287 1.00 85.38 116 GLN A CA 1
ATOM 927 C C . GLN A 1 116 ? -1.031 -6.901 5.240 1.00 85.38 116 GLN A C 1
ATOM 929 O O . GLN A 1 116 ? -1.251 -5.767 4.798 1.00 85.38 116 GLN A O 1
ATOM 934 N N . CYS A 1 117 ? -0.708 -7.137 6.515 1.00 87.00 117 CYS A N 1
ATOM 935 C CA . CYS A 1 117 ? -0.499 -6.129 7.554 1.00 87.00 117 CYS A CA 1
ATOM 936 C C . CYS A 1 117 ? 0.902 -5.493 7.475 1.00 87.00 117 CYS A C 1
ATOM 938 O O . CYS A 1 117 ? 1.781 -5.950 6.743 1.00 87.00 117 CYS A O 1
ATOM 940 N N . GLU A 1 118 ? 1.113 -4.418 8.234 1.00 80.12 118 GLU A N 1
ATOM 941 C CA . GLU A 1 118 ? 2.403 -3.730 8.358 1.00 80.12 118 GLU A CA 1
ATOM 942 C C . GLU A 1 118 ? 3.081 -4.029 9.703 1.00 80.12 118 GLU A C 1
ATOM 944 O O . GLU A 1 118 ? 2.404 -4.308 10.690 1.00 80.12 118 GLU A O 1
ATOM 949 N N . GLY A 1 119 ? 4.417 -3.958 9.728 1.00 76.50 119 GLY A N 1
ATOM 950 C CA . GLY A 1 119 ? 5.260 -4.197 10.909 1.00 76.50 119 GLY A CA 1
ATOM 951 C C . GLY A 1 119 ? 6.045 -5.517 10.859 1.00 76.50 119 GLY A C 1
ATOM 952 O O . GLY A 1 119 ? 5.766 -6.378 10.025 1.00 76.50 119 GLY A O 1
ATOM 953 N N . GLU A 1 120 ? 7.078 -5.644 11.703 1.00 65.94 120 GLU A N 1
ATOM 954 C CA . GLU A 1 120 ? 8.035 -6.773 11.715 1.00 65.94 120 GLU A CA 1
ATOM 955 C C . GLU A 1 120 ? 7.886 -7.674 12.950 1.00 65.94 120 GLU A C 1
ATOM 957 O O . GLU A 1 120 ? 7.760 -8.889 12.786 1.00 65.94 120 GLU A O 1
ATOM 962 N N . ASP A 1 121 ? 7.801 -7.093 14.146 1.00 69.81 121 ASP A N 1
ATOM 963 C CA . ASP A 1 121 ? 7.541 -7.830 15.393 1.00 69.81 121 ASP A CA 1
ATOM 964 C C . ASP A 1 121 ? 6.045 -7.827 15.742 1.00 69.81 121 ASP A C 1
ATOM 966 O O . ASP A 1 121 ? 5.457 -8.860 16.049 1.00 69.81 121 ASP A O 1
ATOM 970 N N . GLU A 1 122 ? 5.401 -6.671 15.587 1.00 78.12 122 GLU A N 1
ATOM 971 C CA . GLU A 1 122 ? 3.955 -6.492 15.711 1.00 78.12 122 GLU A CA 1
ATOM 972 C C . GLU A 1 122 ? 3.349 -6.339 14.310 1.00 78.12 122 GLU A C 1
ATOM 974 O O . GLU A 1 122 ? 3.939 -5.694 13.440 1.00 78.12 122 GLU A O 1
ATOM 979 N N . ARG A 1 123 ? 2.187 -6.951 14.054 1.00 81.94 123 ARG A N 1
ATOM 980 C CA . ARG A 1 123 ? 1.456 -6.810 12.783 1.00 81.94 123 ARG A CA 1
ATOM 981 C C . ARG A 1 123 ? 0.214 -5.961 13.001 1.00 81.94 123 ARG A C 1
ATOM 983 O O . ARG A 1 123 ? -0.693 -6.375 13.715 1.00 81.94 123 ARG A O 1
ATOM 990 N N . ILE A 1 124 ? 0.149 -4.811 12.339 1.00 79.94 124 ILE A N 1
ATOM 991 C CA . ILE A 1 124 ? -0.993 -3.896 12.406 1.00 79.94 124 ILE A CA 1
ATOM 992 C C . ILE A 1 124 ? -1.712 -3.894 11.053 1.00 79.94 124 ILE A C 1
ATOM 994 O O . ILE A 1 124 ? -1.059 -3.709 10.017 1.00 79.94 124 ILE A O 1
ATOM 998 N N . PRO A 1 125 ? -3.043 -4.088 11.016 1.00 85.25 125 PRO A N 1
ATOM 999 C CA . PRO A 1 125 ? -3.799 -3.947 9.782 1.00 85.25 125 PRO A CA 1
ATOM 1000 C C . PRO A 1 125 ? -3.598 -2.559 9.175 1.00 85.25 125 PRO A C 1
ATOM 1002 O O . PRO A 1 125 ? -3.818 -1.537 9.823 1.00 85.25 125 PRO A O 1
ATOM 1005 N N . ARG A 1 126 ? -3.181 -2.515 7.909 1.00 81.12 126 ARG A N 1
ATOM 1006 C CA . ARG A 1 126 ? -3.044 -1.259 7.168 1.00 81.12 126 ARG A CA 1
ATOM 1007 C C . ARG A 1 126 ? -4.372 -0.868 6.534 1.00 81.12 126 ARG A C 1
ATOM 1009 O O . ARG A 1 126 ? -5.109 -1.734 6.061 1.00 81.12 126 ARG A O 1
ATOM 1016 N N . LEU A 1 127 ? -4.643 0.432 6.441 1.00 74.75 127 LEU A N 1
ATOM 1017 C CA . LEU A 1 127 ? -5.819 0.921 5.723 1.00 74.75 127 LEU A CA 1
ATOM 1018 C C . LEU A 1 127 ? -5.753 0.506 4.248 1.00 74.75 127 LEU A C 1
ATOM 1020 O O . LEU A 1 127 ? -4.784 0.778 3.536 1.00 74.75 127 LEU A O 1
ATOM 1024 N N . ARG A 1 128 ? -6.806 -0.173 3.801 1.00 74.38 128 ARG A N 1
ATOM 1025 C CA . ARG A 1 128 ? -6.926 -0.786 2.481 1.00 74.38 128 ARG A CA 1
ATOM 1026 C C . ARG A 1 128 ? -7.975 -0.037 1.664 1.00 74.38 128 ARG A C 1
ATOM 1028 O O . ARG A 1 128 ? -9.115 0.026 2.108 1.00 74.38 128 ARG A O 1
ATOM 1035 N N . PRO A 1 129 ? -7.638 0.504 0.479 1.00 73.12 129 PRO A N 1
ATOM 1036 C CA . PRO A 1 129 ? -8.621 1.180 -0.372 1.00 73.12 129 PRO A CA 1
ATOM 1037 C C . PRO A 1 129 ? -9.757 0.269 -0.857 1.00 73.12 129 PRO A C 1
ATOM 1039 O O . PRO A 1 129 ? -10.790 0.762 -1.293 1.00 73.12 129 PRO A O 1
ATOM 1042 N N . ASP A 1 130 ? -9.540 -1.047 -0.840 1.00 78.88 130 ASP A N 1
ATOM 1043 C CA . ASP A 1 130 ? -10.507 -2.075 -1.219 1.00 78.88 130 ASP A CA 1
ATOM 1044 C C . ASP A 1 130 ? -11.387 -2.559 -0.056 1.00 78.88 130 ASP A C 1
ATOM 1046 O O . ASP A 1 130 ? -12.306 -3.335 -0.297 1.00 78.88 130 ASP A O 1
ATOM 1050 N N . PHE A 1 131 ? -11.133 -2.109 1.179 1.00 84.56 131 PHE A N 1
ATOM 1051 C CA . PHE A 1 131 ? -11.980 -2.392 2.340 1.00 84.56 131 PHE A CA 1
ATOM 1052 C C . PHE A 1 131 ? -12.788 -1.151 2.702 1.00 84.56 131 PHE A C 1
ATOM 1054 O O . PHE A 1 131 ? -12.242 -0.057 2.863 1.00 84.56 131 PHE A O 1
ATOM 1061 N N . SER A 1 132 ? -14.086 -1.337 2.885 1.00 86.88 132 SER A N 1
ATOM 1062 C CA . SER A 1 132 ? -14.957 -0.374 3.541 1.00 86.88 132 SER A CA 1
ATOM 1063 C C . SER A 1 132 ? -15.153 -0.749 5.015 1.00 86.88 132 SER A C 1
ATOM 1065 O O . SER A 1 132 ? -14.529 -1.677 5.531 1.00 86.88 132 SER A O 1
ATOM 1067 N N . GLU A 1 133 ? -16.010 -0.005 5.713 1.00 87.19 133 GLU A N 1
ATOM 1068 C CA . GLU A 1 133 ? -16.359 -0.262 7.114 1.00 87.19 133 GLU A CA 1
ATOM 1069 C C . GLU A 1 133 ? -16.837 -1.706 7.335 1.00 87.19 133 GLU A C 1
ATOM 1071 O O . GLU A 1 133 ? -16.404 -2.346 8.289 1.00 87.19 133 GLU A O 1
ATOM 1076 N N . VAL A 1 134 ? -17.636 -2.269 6.419 1.00 92.88 134 VAL A N 1
ATOM 1077 C CA . VAL A 1 134 ? -18.215 -3.610 6.610 1.00 92.88 134 VAL A CA 1
ATOM 1078 C C . VAL A 1 134 ? -17.176 -4.729 6.548 1.00 92.88 134 VAL A C 1
ATOM 1080 O O . VAL A 1 134 ? -17.296 -5.706 7.287 1.00 92.88 134 VAL A O 1
ATOM 1083 N N . GLU A 1 135 ? -16.136 -4.597 5.717 1.00 92.81 135 GLU A N 1
ATOM 1084 C CA . GLU A 1 135 ? -15.033 -5.559 5.686 1.00 92.81 135 GLU A CA 1
ATOM 1085 C C . GLU A 1 135 ? -14.185 -5.463 6.959 1.00 92.81 135 GLU A C 1
ATOM 1087 O O . GLU A 1 135 ? -13.790 -6.489 7.509 1.00 92.81 135 GLU A O 1
ATOM 1092 N N . TRP A 1 136 ? -13.941 -4.251 7.469 1.00 92.62 136 TRP A N 1
ATOM 1093 C CA . TRP A 1 136 ? -13.206 -4.062 8.723 1.00 92.62 136 TRP A CA 1
ATOM 1094 C C . TRP A 1 136 ? -13.965 -4.593 9.933 1.00 92.62 136 TRP A C 1
ATOM 1096 O O . TRP A 1 136 ? -13.378 -5.256 10.789 1.00 92.62 136 TRP A O 1
ATOM 1106 N N . GLU A 1 137 ? -15.276 -4.379 9.977 1.00 91.50 137 GLU A N 1
ATOM 1107 C CA . GLU A 1 137 ? -16.118 -5.017 10.976 1.00 91.50 137 GLU A CA 1
ATOM 1108 C C . GLU A 1 137 ? -16.078 -6.545 10.857 1.00 91.50 137 GLU A C 1
ATOM 1110 O O . GLU A 1 137 ? -15.989 -7.227 11.875 1.00 91.50 137 GLU A O 1
ATOM 1115 N N . ALA A 1 138 ? -16.113 -7.100 9.638 1.00 94.00 138 ALA A N 1
ATOM 1116 C CA . ALA A 1 138 ? -16.019 -8.543 9.426 1.00 94.00 138 ALA A CA 1
ATOM 1117 C C . ALA A 1 138 ? -14.695 -9.114 9.959 1.00 94.00 138 ALA A C 1
ATOM 1119 O O . ALA A 1 138 ? -14.722 -10.135 10.641 1.00 94.00 138 ALA A O 1
ATOM 1120 N N . VAL A 1 139 ? -13.558 -8.436 9.742 1.00 92.56 139 VAL A N 1
ATOM 1121 C CA . VAL A 1 139 ? -12.268 -8.809 10.362 1.00 92.56 139 VAL A CA 1
ATOM 1122 C C . VAL A 1 139 ? -12.384 -8.834 11.887 1.00 92.56 139 VAL A C 1
ATOM 1124 O O . VAL A 1 139 ? -11.953 -9.802 12.512 1.00 92.56 139 VAL A O 1
ATOM 1127 N N . GLY A 1 140 ? -13.005 -7.813 12.488 1.00 89.19 140 GLY A N 1
ATOM 1128 C CA . GLY A 1 140 ? -13.244 -7.767 13.933 1.00 89.19 140 GLY A CA 1
ATOM 1129 C C . GLY A 1 140 ? -14.097 -8.938 14.432 1.00 89.19 140 GLY A C 1
ATOM 1130 O O . GLY A 1 140 ? -13.768 -9.558 15.440 1.00 89.19 140 GLY A O 1
ATOM 1131 N N . ARG A 1 141 ? -15.145 -9.307 13.686 1.00 91.06 141 ARG A N 1
ATOM 1132 C CA . ARG A 1 141 ? -15.995 -10.467 14.001 1.00 91.06 141 ARG A CA 1
ATOM 1133 C C . ARG A 1 141 ? -15.272 -11.809 13.827 1.00 91.06 141 ARG A C 1
ATOM 1135 O O . ARG A 1 141 ? -15.597 -12.746 14.540 1.00 91.06 141 ARG A O 1
ATOM 1142 N N . ILE A 1 142 ? -14.309 -11.923 12.909 1.00 91.81 142 ILE A N 1
ATOM 1143 C CA . ILE A 1 142 ? -13.464 -13.126 12.758 1.00 91.81 142 ILE A CA 1
ATOM 1144 C C . ILE A 1 142 ? -12.449 -13.227 13.902 1.00 91.81 142 ILE A C 1
ATOM 1146 O O . ILE A 1 142 ? -12.125 -14.328 14.342 1.00 91.81 142 ILE A O 1
ATOM 1150 N N . TRP A 1 143 ? -11.932 -12.087 14.369 1.00 85.81 143 TRP A N 1
ATOM 1151 C CA . TRP A 1 143 ? -10.976 -12.019 15.475 1.00 85.81 143 TRP A CA 1
ATOM 1152 C C . TRP A 1 143 ? -11.611 -12.431 16.798 1.00 85.81 143 TRP A C 1
ATOM 1154 O O . TRP A 1 143 ? -11.008 -13.186 17.557 1.00 85.81 143 TRP A O 1
ATOM 1164 N N . ASP A 1 144 ? -12.852 -12.003 17.031 1.00 82.25 144 ASP A N 1
ATOM 1165 C CA . ASP A 1 144 ? -13.619 -12.417 18.199 1.00 82.25 144 ASP A CA 1
ATOM 1166 C C . ASP A 1 144 ? -15.025 -12.925 17.831 1.00 82.25 144 ASP A C 1
ATOM 1168 O O . ASP A 1 144 ? -16.024 -12.231 18.045 1.00 82.25 144 ASP A O 1
ATOM 1172 N N . PRO A 1 145 ? -15.140 -14.154 17.288 1.00 73.00 145 PRO A N 1
ATOM 1173 C CA . PRO A 1 145 ? -16.423 -14.702 16.849 1.00 73.00 145 PRO A CA 1
ATOM 1174 C C . PRO A 1 145 ? -17.403 -14.939 17.997 1.00 73.00 145 PRO A C 1
ATOM 1176 O O . PRO A 1 145 ? -18.604 -15.051 17.763 1.00 73.00 145 PRO A O 1
ATOM 1179 N N . GLN A 1 146 ? -16.893 -15.071 19.224 1.00 66.88 146 GLN A N 1
ATOM 1180 C CA . GLN A 1 146 ? -17.671 -15.442 20.406 1.00 66.88 146 GLN A CA 1
ATOM 1181 C C . GLN A 1 146 ? -17.803 -14.295 21.418 1.00 66.88 146 GLN A C 1
ATOM 1183 O O . GLN A 1 146 ? -18.522 -14.450 22.405 1.00 66.88 146 GLN A O 1
ATOM 1188 N N . GLY A 1 147 ? -17.163 -13.144 21.183 1.00 62.91 147 GLY A N 1
ATOM 1189 C CA . GLY A 1 147 ? -17.104 -12.062 22.169 1.00 62.91 147 GLY A CA 1
ATOM 1190 C C . GLY A 1 147 ? -16.296 -12.446 23.416 1.00 62.91 147 GLY A C 1
ATOM 1191 O O . GLY A 1 147 ? -16.578 -11.942 24.501 1.00 62.91 147 GLY A O 1
ATOM 1192 N N . THR A 1 148 ? -15.392 -13.421 23.289 1.00 57.25 148 THR A N 1
ATOM 1193 C CA . THR A 1 148 ? -14.643 -14.056 24.381 1.00 57.25 148 THR A CA 1
ATOM 1194 C C . THR A 1 148 ? -13.182 -13.650 24.396 1.00 57.25 148 THR A C 1
ATOM 1196 O O . THR A 1 148 ? -12.403 -14.328 25.067 1.00 57.25 148 THR A O 1
ATOM 1199 N N . LEU A 1 149 ? -12.779 -12.606 23.656 1.00 55.41 149 LEU A N 1
ATOM 1200 C CA . LEU A 1 149 ? -11.469 -12.013 23.900 1.00 55.41 149 LEU A CA 1
ATOM 1201 C C . LEU A 1 149 ? -11.315 -11.827 25.403 1.00 55.41 149 LEU A C 1
ATOM 1203 O O . LEU A 1 149 ? -12.173 -11.220 26.052 1.00 55.41 149 LEU A O 1
ATOM 1207 N N . GLU A 1 150 ? -10.254 -12.425 25.943 1.00 59.91 150 GLU A N 1
ATOM 1208 C CA . GLU A 1 150 ? -9.886 -12.226 27.335 1.00 59.91 150 GLU A CA 1
ATOM 1209 C C . GLU A 1 150 ? -9.860 -10.717 27.587 1.00 59.91 150 GLU A C 1
ATOM 1211 O O . GLU A 1 150 ? -9.499 -9.944 26.690 1.00 59.91 150 GLU A O 1
ATOM 1216 N N . GLU A 1 151 ? -10.336 -10.291 28.763 1.00 57.06 151 GLU A N 1
ATOM 1217 C CA . GLU A 1 151 ? -10.271 -8.880 29.130 1.00 57.06 151 GLU A CA 1
ATOM 1218 C C . GLU A 1 151 ? -8.843 -8.415 28.854 1.00 57.06 151 GLU A C 1
ATOM 1220 O O . GLU A 1 151 ? -7.901 -9.008 29.379 1.00 57.06 151 GLU A O 1
ATOM 1225 N N . CYS A 1 152 ? -8.698 -7.439 27.947 1.00 60.19 152 CYS A N 1
ATOM 1226 C CA . CYS A 1 152 ? -7.397 -6.875 27.607 1.00 60.19 152 CYS A CA 1
ATOM 1227 C C .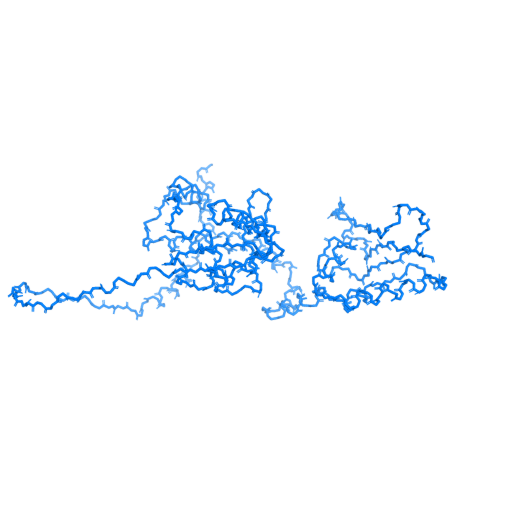 CYS A 1 152 ? -6.681 -6.597 28.920 1.00 60.19 152 CYS A C 1
ATOM 1229 O O . CYS A 1 152 ? -7.279 -5.926 29.769 1.00 60.19 152 CYS A O 1
ATOM 1231 N N . ASP A 1 153 ? -5.473 -7.143 29.085 1.00 68.56 153 ASP A N 1
ATOM 1232 C CA . ASP A 1 153 ? -4.762 -7.045 30.351 1.00 68.56 153 ASP A CA 1
ATOM 1233 C C . ASP A 1 153 ? -4.751 -5.572 30.770 1.00 68.56 153 ASP A C 1
ATOM 1235 O O . ASP A 1 153 ? -4.354 -4.684 30.006 1.00 68.56 153 ASP A O 1
ATOM 1239 N N . GLU A 1 154 ? -5.302 -5.293 31.951 1.00 75.56 154 GLU A N 1
ATOM 1240 C CA . GLU A 1 154 ? -5.361 -3.937 32.481 1.00 75.56 154 GLU A CA 1
ATOM 1241 C C . GLU A 1 154 ? -3.935 -3.364 32.576 1.00 75.56 154 GLU A C 1
ATOM 1243 O O . GLU A 1 154 ? -3.740 -2.161 32.410 1.00 75.56 154 GLU A O 1
ATOM 1248 N N . GLU A 1 155 ? -2.927 -4.227 32.743 1.00 79.75 155 GLU A N 1
ATOM 1249 C CA . GLU A 1 155 ? -1.511 -3.877 32.694 1.00 79.75 155 GLU A CA 1
ATOM 1250 C C . GLU A 1 155 ? -1.064 -3.415 31.295 1.00 79.75 155 GLU A C 1
ATOM 1252 O O . GLU A 1 155 ? -0.465 -2.343 31.180 1.00 79.75 155 GLU A O 1
ATOM 1257 N N . ASP A 1 156 ? -1.431 -4.133 30.228 1.00 81.38 156 ASP A N 1
ATOM 1258 C CA . ASP A 1 156 ? -1.112 -3.755 28.840 1.00 81.38 156 ASP A CA 1
ATOM 1259 C C . ASP A 1 156 ? -1.789 -2.435 28.445 1.00 81.38 156 ASP A C 1
ATOM 1261 O O . ASP A 1 156 ? -1.188 -1.550 27.821 1.00 81.38 156 ASP A O 1
ATOM 1265 N N . LEU A 1 157 ? -3.055 -2.266 28.840 1.00 79.81 157 LEU A N 1
ATOM 1266 C CA . LEU A 1 157 ? -3.792 -1.033 28.585 1.00 79.81 157 LEU A CA 1
ATOM 1267 C C . LEU A 1 157 ? -3.173 0.141 29.356 1.00 79.81 157 LEU A C 1
ATOM 1269 O O . LEU A 1 157 ? -3.024 1.236 28.807 1.00 79.81 157 LEU A O 1
ATOM 1273 N N . LEU A 1 158 ? -2.773 -0.069 30.611 1.00 82.50 158 LEU A N 1
ATOM 1274 C CA . LEU A 1 158 ? -2.088 0.948 31.403 1.00 82.50 158 LEU A CA 1
ATOM 1275 C C . LEU A 1 158 ? -0.704 1.293 30.836 1.00 82.50 158 LEU A C 1
ATOM 1277 O O . LEU A 1 158 ? -0.340 2.473 30.853 1.00 82.50 158 LEU A O 1
ATOM 1281 N N . ASP A 1 159 ? 0.050 0.323 30.311 1.00 84.31 159 ASP A N 1
ATOM 1282 C CA . ASP A 1 159 ? 1.338 0.573 29.653 1.00 84.31 159 ASP A CA 1
ATOM 1283 C C . ASP A 1 159 ? 1.163 1.470 28.421 1.00 84.31 159 ASP A C 1
ATOM 1285 O O . ASP A 1 159 ? 1.824 2.507 28.307 1.00 84.31 159 ASP A O 1
ATOM 1289 N N . LEU A 1 160 ? 0.191 1.167 27.551 1.00 81.94 160 LEU A N 1
ATOM 1290 C CA . LEU A 1 160 ? -0.133 2.003 26.390 1.00 81.94 160 LEU A CA 1
ATOM 1291 C C . LEU A 1 160 ? -0.464 3.446 26.800 1.00 81.94 160 LEU A C 1
ATOM 1293 O O . LEU A 1 160 ? 0.061 4.410 26.229 1.00 81.94 160 LEU A O 1
ATOM 1297 N N . PHE A 1 161 ? -1.335 3.611 27.796 1.00 80.06 161 PHE A N 1
ATOM 1298 C CA . PHE A 1 161 ? -1.695 4.929 28.312 1.00 80.06 161 PHE A CA 1
ATOM 1299 C C . PHE A 1 161 ? -0.475 5.646 28.895 1.00 80.06 161 PHE A C 1
ATOM 1301 O O . PHE A 1 161 ? -0.266 6.831 28.610 1.00 80.06 161 PHE A O 1
ATOM 1308 N N . THR A 1 162 ? 0.379 4.924 29.620 1.00 84.31 162 THR A N 1
ATOM 1309 C CA . THR A 1 162 ? 1.606 5.452 30.224 1.00 84.31 162 THR A CA 1
ATOM 1310 C C . THR A 1 162 ? 2.587 5.932 29.161 1.00 84.31 162 THR A C 1
ATOM 1312 O O . THR A 1 162 ? 3.091 7.053 29.265 1.00 84.31 162 THR A O 1
ATOM 1315 N N . ARG A 1 163 ? 2.788 5.160 28.085 1.00 81.38 163 ARG A N 1
ATOM 1316 C CA . ARG A 1 163 ? 3.606 5.547 26.920 1.00 81.38 163 ARG A CA 1
ATOM 1317 C C . ARG A 1 163 ? 3.101 6.827 26.263 1.00 81.38 163 ARG A C 1
ATOM 1319 O O . ARG A 1 163 ? 3.894 7.660 25.829 1.00 81.38 163 ARG A O 1
ATOM 1326 N N . MET A 1 164 ? 1.787 7.030 26.254 1.00 77.88 164 MET A N 1
ATOM 1327 C CA . MET A 1 164 ? 1.160 8.250 25.745 1.00 77.88 164 MET A CA 1
ATOM 1328 C C . MET A 1 164 ? 1.121 9.407 26.756 1.00 77.88 164 MET A C 1
ATOM 1330 O O . MET A 1 164 ? 0.696 10.519 26.412 1.00 77.88 164 MET A O 1
ATOM 1334 N N . GLY A 1 165 ? 1.641 9.199 27.968 1.00 75.94 165 GLY A N 1
ATO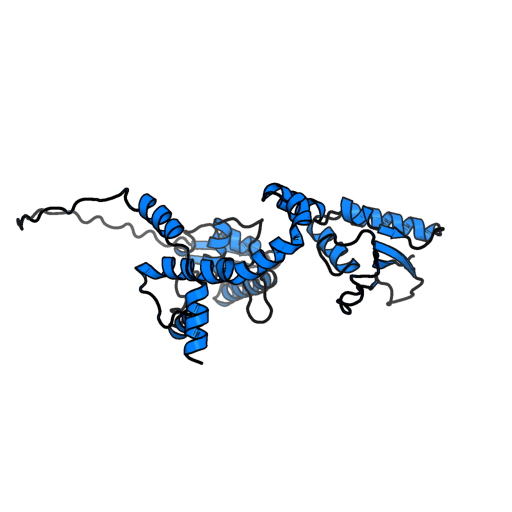M 1335 C CA . GLY A 1 165 ? 1.775 10.199 29.027 1.00 75.94 165 GLY A CA 1
ATOM 1336 C C . GLY A 1 165 ? 0.593 10.274 29.995 1.00 75.94 165 GLY A C 1
ATOM 1337 O O . GLY A 1 165 ? 0.454 11.284 30.681 1.00 75.94 165 GLY A O 1
ATOM 1338 N N . SER A 1 166 ? -0.260 9.248 30.041 1.00 80.94 166 SER A N 1
ATOM 1339 C CA . SER A 1 166 ? -1.326 9.083 31.033 1.00 80.94 166 SER A CA 1
ATOM 1340 C C . SER A 1 166 ? -0.989 7.937 31.981 1.00 80.94 166 SER A C 1
ATOM 1342 O O . SER A 1 166 ? -0.948 6.788 31.572 1.00 80.94 166 SER A O 1
ATOM 1344 N N . HIS A 1 167 ? -0.802 8.218 33.268 1.00 84.06 167 HIS A N 1
ATOM 1345 C CA . HIS A 1 167 ? -0.467 7.192 34.269 1.00 84.06 167 HIS A CA 1
ATOM 1346 C C . HIS A 1 167 ? -1.695 6.499 34.876 1.00 84.06 167 HIS A C 1
ATOM 1348 O O . HIS A 1 167 ? -1.619 5.919 35.957 1.00 84.06 167 HIS A O 1
ATOM 1354 N N . CYS A 1 168 ? -2.852 6.615 34.228 1.00 81.50 168 CYS A N 1
ATOM 1355 C CA . CYS A 1 168 ? -4.080 5.964 34.651 1.00 81.50 168 CYS A CA 1
ATOM 1356 C C . CYS A 1 168 ? -4.963 5.618 33.453 1.00 81.50 168 CYS A C 1
ATOM 1358 O O . CYS A 1 168 ? -4.954 6.313 32.428 1.00 81.50 168 CYS A O 1
ATOM 1360 N N . ILE A 1 169 ? -5.747 4.555 33.625 1.00 80.12 169 ILE A N 1
ATOM 1361 C CA . ILE A 1 169 ? -6.783 4.154 32.681 1.00 80.12 169 ILE A CA 1
ATOM 1362 C C . ILE A 1 169 ? -8.035 5.004 32.946 1.00 80.12 169 ILE A C 1
ATOM 1364 O O . ILE A 1 169 ? -8.506 5.085 34.086 1.00 80.12 169 ILE A O 1
ATOM 1368 N N . PRO A 1 170 ? -8.589 5.668 31.922 1.00 80.00 170 PRO A N 1
ATOM 1369 C CA . PRO A 1 170 ? -9.821 6.428 32.051 1.00 80.00 170 PRO A CA 1
ATOM 1370 C C . PRO A 1 170 ? -11.024 5.494 32.270 1.00 80.00 170 PRO A C 1
ATOM 1372 O O . PRO A 1 170 ? -11.040 4.360 31.789 1.00 80.00 170 PRO A O 1
ATOM 1375 N N . PRO A 1 171 ? -12.089 5.971 32.934 1.00 78.88 171 PRO A N 1
ATOM 1376 C CA . PRO A 1 171 ? -13.318 5.196 33.070 1.00 78.88 171 PRO A CA 1
ATOM 1377 C C . PRO A 1 171 ? -13.954 4.923 31.696 1.00 78.88 171 PRO A C 1
ATOM 1379 O O . PRO A 1 171 ? -13.781 5.705 30.761 1.00 78.88 171 PRO A O 1
ATOM 1382 N N . LYS A 1 172 ? -14.738 3.837 31.577 1.00 77.38 172 LYS A N 1
ATOM 1383 C CA . LYS A 1 172 ? -15.309 3.361 30.295 1.00 77.38 172 LYS A CA 1
ATOM 1384 C C . LYS A 1 172 ? -16.022 4.452 29.483 1.00 77.38 172 LYS A C 1
ATOM 1386 O O . LYS A 1 172 ? -15.867 4.505 28.271 1.00 77.38 172 LYS A O 1
ATOM 1391 N N . ASN A 1 173 ? -16.758 5.349 30.139 1.00 82.81 173 ASN A N 1
ATOM 1392 C CA . ASN A 1 173 ? -17.468 6.458 29.490 1.00 82.81 173 ASN A CA 1
ATOM 1393 C C . ASN A 1 173 ? -16.550 7.560 28.922 1.00 82.81 173 ASN A C 1
ATOM 1395 O O . ASN A 1 173 ? -17.005 8.357 28.111 1.00 82.81 173 ASN A O 1
ATOM 1399 N N . ASN A 1 174 ? -15.280 7.600 29.332 1.00 80.00 174 ASN A N 1
ATOM 1400 C CA . ASN A 1 174 ? -14.271 8.554 28.865 1.00 80.00 174 ASN A CA 1
ATOM 1401 C C . ASN A 1 174 ? -13.176 7.897 28.010 1.00 80.00 174 ASN A C 1
ATOM 1403 O O . ASN A 1 174 ? -12.283 8.598 27.533 1.00 80.00 174 ASN A O 1
ATOM 1407 N N . MET A 1 175 ? -13.226 6.575 27.820 1.00 80.62 175 MET A N 1
ATOM 1408 C CA . MET A 1 175 ? -12.216 5.821 27.076 1.00 80.62 175 MET A CA 1
ATOM 1409 C C . MET A 1 175 ? -12.071 6.334 25.640 1.00 80.62 175 MET A C 1
ATOM 1411 O O . MET A 1 175 ? -10.963 6.617 25.194 1.00 80.62 175 MET A O 1
ATOM 1415 N N . GLU A 1 176 ? -13.192 6.541 24.945 1.00 79.06 176 GLU A N 1
ATOM 1416 C CA . GLU A 1 176 ? -13.202 7.047 23.569 1.00 79.06 176 GLU A CA 1
ATOM 1417 C C . GLU A 1 176 ? -12.504 8.409 23.457 1.00 79.06 176 GLU A C 1
ATOM 1419 O O . GLU A 1 176 ? -11.609 8.592 22.633 1.00 79.06 176 GLU A O 1
ATOM 1424 N N . VAL A 1 177 ? -12.856 9.352 24.334 1.00 82.12 177 VAL A N 1
ATOM 1425 C CA . VAL A 1 177 ? -12.264 10.698 24.358 1.00 82.12 177 VAL A CA 1
ATOM 1426 C C . VAL A 1 177 ? -10.766 10.631 24.643 1.00 82.12 177 VAL A C 1
ATOM 1428 O O . VAL A 1 177 ? -9.980 11.373 24.048 1.00 82.12 177 VAL A O 1
ATOM 1431 N N . ALA A 1 178 ? -10.348 9.739 25.539 1.00 79.12 178 ALA A N 1
ATOM 1432 C CA . ALA A 1 178 ? -8.943 9.573 25.866 1.00 79.12 178 ALA A CA 1
ATOM 1433 C C . ALA A 1 178 ? -8.146 8.996 24.686 1.00 79.12 178 ALA A C 1
ATOM 1435 O O . ALA A 1 178 ? -7.103 9.551 24.341 1.00 79.12 178 ALA A O 1
ATOM 1436 N N . ILE A 1 179 ? -8.677 7.977 24.003 1.00 81.56 179 ILE A N 1
ATOM 1437 C CA . ILE A 1 179 ? -8.078 7.409 22.787 1.00 81.56 179 ILE A CA 1
ATOM 1438 C C . ILE A 1 179 ? -8.004 8.467 21.679 1.00 81.56 179 ILE A C 1
ATOM 1440 O O . ILE A 1 179 ? -6.945 8.649 21.078 1.00 81.56 179 ILE A O 1
ATOM 1444 N N . GLN A 1 180 ? -9.079 9.228 21.445 1.00 78.12 180 GLN A N 1
ATOM 1445 C CA . GLN A 1 180 ? -9.082 10.333 20.478 1.00 78.12 180 GLN A CA 1
ATOM 1446 C C . GLN A 1 180 ? -8.010 11.380 20.812 1.00 78.12 180 GLN A C 1
ATOM 1448 O O . GLN A 1 180 ? -7.309 11.866 19.923 1.00 78.12 180 GLN A O 1
ATOM 1453 N N . THR A 1 181 ? -7.835 11.698 22.096 1.00 80.19 181 THR A N 1
ATOM 1454 C CA . THR A 1 181 ? -6.809 12.641 22.561 1.00 80.19 181 THR A CA 1
ATOM 1455 C C . THR A 1 181 ? -5.398 12.095 22.329 1.00 80.19 181 THR A C 1
ATOM 1457 O O . THR A 1 181 ? -4.530 12.823 21.843 1.00 80.19 181 THR A O 1
ATOM 1460 N N . MET A 1 182 ? -5.165 10.814 22.626 1.00 82.00 182 MET A N 1
ATOM 1461 C CA . MET A 1 182 ? -3.886 10.140 22.382 1.00 82.00 182 MET A CA 1
ATOM 1462 C C . MET A 1 182 ? -3.552 10.111 20.889 1.00 82.00 182 MET A C 1
ATOM 1464 O O . MET A 1 182 ? -2.450 10.505 20.510 1.00 82.00 182 MET A O 1
ATOM 1468 N N . ALA A 1 183 ? -4.510 9.738 20.038 1.00 79.31 183 ALA A N 1
ATOM 1469 C CA . ALA A 1 183 ? -4.347 9.736 18.588 1.00 79.31 183 ALA A CA 1
ATOM 1470 C C . ALA A 1 183 ? -4.041 11.143 18.054 1.00 79.31 183 ALA A C 1
ATOM 1472 O O . ALA A 1 183 ? -3.093 11.327 17.292 1.00 79.31 183 ALA A O 1
ATOM 1473 N N . HIS A 1 184 ? -4.779 12.162 18.507 1.00 79.00 184 HIS A N 1
ATOM 1474 C CA . HIS A 1 184 ? -4.524 13.552 18.131 1.00 79.00 184 HIS A CA 1
ATOM 1475 C C . HIS A 1 184 ? -3.109 14.000 18.537 1.00 79.00 184 HIS A C 1
ATOM 1477 O O . HIS A 1 184 ? -2.416 14.663 17.763 1.00 79.00 184 HIS A O 1
ATOM 1483 N N . LYS A 1 185 ? -2.638 13.608 19.724 1.00 78.94 185 LYS A N 1
ATOM 1484 C CA . LYS A 1 185 ? -1.280 13.913 20.182 1.00 78.94 185 LYS A CA 1
ATOM 1485 C C . LYS A 1 185 ? -0.211 13.208 19.334 1.00 78.94 185 LYS A C 1
ATOM 1487 O O . LYS A 1 185 ? 0.638 13.896 18.771 1.00 78.94 185 LYS A O 1
ATOM 1492 N N . ALA A 1 186 ? -0.274 11.881 19.217 1.00 78.56 186 ALA A N 1
ATOM 1493 C CA . ALA A 1 186 ? 0.727 11.072 18.512 1.00 78.56 186 ALA A CA 1
ATOM 1494 C C . ALA A 1 186 ? 0.794 11.374 17.010 1.00 78.56 186 ALA A C 1
ATOM 1496 O O . ALA A 1 186 ? 1.873 11.498 16.443 1.00 78.56 186 ALA A O 1
ATOM 1497 N N . ILE A 1 187 ? -0.364 11.483 16.353 1.00 79.06 187 ILE A N 1
ATOM 1498 C CA . ILE A 1 187 ? -0.443 11.536 14.887 1.00 79.06 187 ILE A CA 1
ATOM 1499 C C . ILE A 1 187 ? -0.341 12.977 14.377 1.00 79.06 187 ILE A C 1
ATOM 1501 O O . ILE A 1 187 ? 0.176 13.205 13.285 1.00 79.06 187 ILE A O 1
ATOM 1505 N N . LEU A 1 188 ? -0.815 13.965 15.149 1.00 79.88 188 LEU A N 1
ATOM 1506 C CA . LEU A 1 188 ? -0.869 15.361 14.699 1.00 79.88 188 LEU A CA 1
ATOM 1507 C C . LEU A 1 188 ? 0.078 16.267 15.481 1.00 79.88 188 LEU A C 1
ATOM 1509 O O . LEU A 1 188 ? 0.876 16.976 14.870 1.00 79.88 188 LEU A O 1
ATOM 1513 N N . GLN A 1 189 ? 0.002 16.275 16.814 1.00 79.69 189 GLN A N 1
ATOM 1514 C CA . GLN A 1 189 ? 0.745 17.258 17.612 1.00 79.69 189 GLN A CA 1
ATOM 1515 C C . GLN A 1 189 ? 2.250 16.987 17.648 1.00 79.69 189 GLN A C 1
ATOM 1517 O O . GLN A 1 189 ? 3.032 17.923 17.495 1.00 79.69 189 GLN A O 1
ATOM 1522 N N . GLU A 1 190 ? 2.675 15.741 17.846 1.00 82.12 190 GLU A N 1
ATOM 1523 C CA . GLU A 1 190 ? 4.100 15.398 17.934 1.00 82.12 190 GLU A CA 1
ATOM 1524 C C . GLU A 1 190 ? 4.841 15.617 16.602 1.00 82.12 190 GLU A C 1
ATOM 1526 O O . GLU A 1 190 ? 5.881 16.286 16.609 1.00 82.12 190 GLU A O 1
ATOM 1531 N N . PRO A 1 191 ? 4.298 15.207 15.436 1.00 84.56 191 PRO A N 1
ATOM 1532 C CA . PRO A 1 191 ? 4.921 15.499 14.147 1.00 84.56 191 PRO A CA 1
ATOM 1533 C C . PRO A 1 191 ? 4.850 16.979 13.756 1.00 84.56 191 PRO A C 1
ATOM 1535 O O . PRO A 1 191 ? 5.633 17.418 12.910 1.00 84.56 191 PRO A O 1
ATOM 1538 N N . LYS A 1 192 ? 3.945 17.774 14.354 1.00 86.38 192 LYS A N 1
ATOM 1539 C CA . LYS A 1 192 ? 3.689 19.165 13.948 1.00 86.38 192 LYS A CA 1
ATOM 1540 C C . LYS A 1 192 ? 4.951 20.016 13.901 1.00 86.38 192 LYS A C 1
ATOM 1542 O O . LYS A 1 192 ? 5.136 20.752 12.939 1.00 86.38 192 LYS A O 1
ATOM 1547 N N . TYR A 1 193 ? 5.830 19.909 14.896 1.00 83.06 193 TYR A N 1
ATOM 1548 C CA . TYR A 1 193 ? 7.072 20.687 14.903 1.00 83.06 193 TYR A CA 1
ATOM 1549 C C . TYR A 1 193 ? 7.969 20.359 13.698 1.00 83.06 193 TYR A C 1
ATOM 1551 O O . TYR A 1 193 ? 8.540 21.261 13.082 1.00 83.06 193 TYR A O 1
ATOM 1559 N N . ILE A 1 194 ? 8.066 19.077 13.334 1.00 85.38 194 ILE A N 1
ATOM 1560 C CA . ILE A 1 194 ? 8.848 18.611 12.183 1.00 85.38 194 ILE A CA 1
ATOM 1561 C C . ILE A 1 194 ? 8.202 19.106 10.885 1.00 85.38 194 ILE A C 1
ATOM 1563 O O . ILE A 1 194 ? 8.892 19.665 10.034 1.00 85.38 194 ILE A O 1
ATOM 1567 N N . ILE A 1 195 ? 6.877 18.982 10.763 1.00 84.69 195 ILE A N 1
ATOM 1568 C CA . ILE A 1 195 ? 6.110 19.466 9.606 1.00 84.69 195 ILE A CA 1
ATOM 1569 C C . ILE A 1 195 ? 6.263 20.985 9.446 1.00 84.69 195 ILE A C 1
ATOM 1571 O O . ILE A 1 195 ? 6.514 21.465 8.341 1.00 84.69 195 ILE A O 1
ATOM 1575 N N . ASP A 1 196 ? 6.180 21.751 10.536 1.00 86.69 196 ASP A N 1
ATOM 1576 C CA . ASP A 1 196 ? 6.369 23.204 10.525 1.00 86.69 196 ASP A CA 1
ATOM 1577 C C . ASP A 1 196 ? 7.809 23.570 10.108 1.00 86.69 196 ASP A C 1
ATOM 1579 O O . ASP A 1 196 ? 8.027 24.562 9.407 1.00 86.69 196 ASP A O 1
ATOM 1583 N N . CYS A 1 197 ? 8.805 22.762 10.489 1.00 87.75 197 CYS A N 1
ATOM 1584 C CA . CYS A 1 197 ? 10.182 22.910 10.019 1.00 87.75 197 CYS A CA 1
ATOM 1585 C C . CYS A 1 197 ? 10.321 22.609 8.518 1.00 87.75 197 CYS A C 1
ATOM 1587 O O . CYS A 1 197 ? 10.937 23.399 7.803 1.00 87.75 197 CYS A O 1
ATOM 1589 N N . PHE A 1 198 ? 9.720 21.522 8.025 1.00 86.88 198 PHE A N 1
ATOM 1590 C CA . PHE A 1 198 ? 9.711 21.178 6.599 1.00 86.88 198 PHE A CA 1
ATOM 1591 C C . PHE A 1 198 ? 9.009 22.250 5.767 1.00 86.88 198 PHE A C 1
ATOM 1593 O O . PHE A 1 198 ? 9.523 22.664 4.733 1.00 86.88 198 PHE A O 1
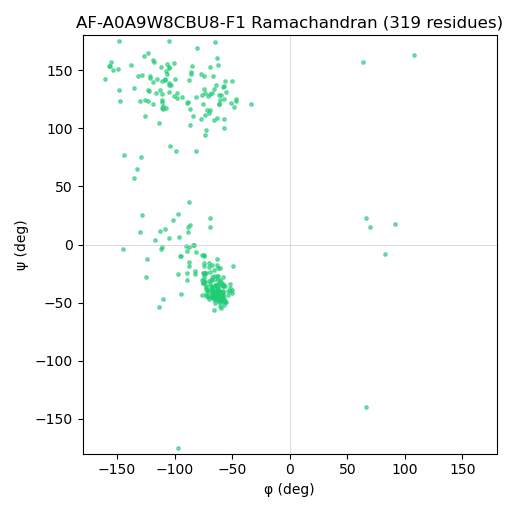ATOM 1600 N N . SER A 1 199 ? 7.882 22.778 6.242 1.00 85.56 199 SER A N 1
ATOM 1601 C CA . SER A 1 199 ? 7.117 23.822 5.553 1.00 85.56 199 SER A CA 1
ATOM 1602 C C . SER A 1 199 ? 7.962 25.067 5.245 1.00 85.56 199 SER A C 1
ATOM 1604 O O . SER A 1 199 ? 7.861 25.648 4.162 1.00 85.56 199 SER A O 1
ATOM 1606 N N . LYS A 1 200 ? 8.894 25.431 6.141 1.00 87.75 200 LYS A N 1
ATOM 1607 C CA . LYS A 1 200 ? 9.806 26.571 5.935 1.00 87.75 200 LYS A CA 1
ATOM 1608 C C . LYS A 1 200 ? 10.747 26.379 4.748 1.00 87.75 200 LYS A C 1
ATOM 1610 O O . LYS A 1 200 ? 11.074 27.364 4.092 1.00 87.75 200 LYS A O 1
ATOM 1615 N N . THR A 1 201 ? 11.192 25.155 4.474 1.00 90.06 201 THR A N 1
ATOM 1616 C CA . THR A 1 201 ? 12.138 24.851 3.387 1.00 90.06 201 THR A CA 1
ATOM 1617 C C . THR A 1 201 ? 11.436 24.363 2.119 1.00 90.06 201 THR A C 1
ATOM 1619 O O . THR A 1 201 ? 11.934 24.574 1.016 1.00 90.06 201 THR A O 1
ATOM 1622 N N . MET A 1 202 ? 10.244 23.781 2.250 1.00 85.62 202 MET A N 1
ATOM 1623 C CA . MET A 1 202 ? 9.455 23.205 1.159 1.00 85.62 202 MET A CA 1
ATOM 1624 C C . MET A 1 202 ? 8.523 24.202 0.461 1.00 85.62 202 MET A C 1
ATOM 1626 O O . MET A 1 202 ? 7.655 23.784 -0.302 1.00 85.62 202 MET A O 1
ATOM 1630 N N . GLN A 1 203 ? 8.699 25.512 0.655 1.00 81.94 203 GLN A N 1
ATOM 1631 C CA . GLN A 1 203 ? 7.802 26.544 0.108 1.00 81.94 203 GLN A CA 1
ATOM 1632 C C . GLN A 1 203 ? 7.534 26.369 -1.399 1.00 81.94 203 GLN A C 1
ATOM 1634 O O . GLN A 1 203 ? 6.391 26.445 -1.839 1.00 81.94 203 GLN A O 1
ATOM 1639 N N . PHE A 1 204 ? 8.559 26.035 -2.193 1.00 83.56 204 PHE A N 1
ATOM 1640 C CA . PHE A 1 204 ? 8.398 25.781 -3.631 1.00 83.56 204 P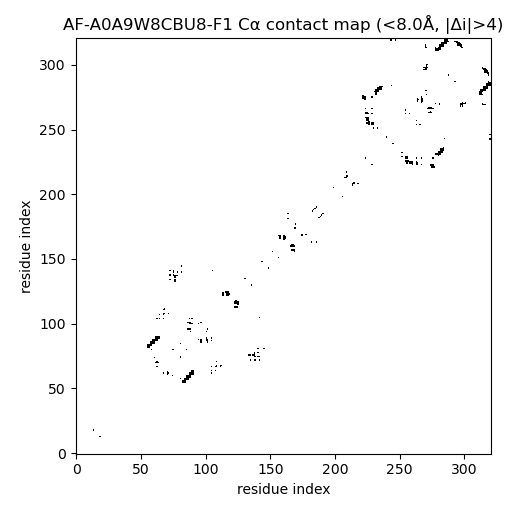HE A CA 1
ATOM 1641 C C . PHE A 1 204 ? 7.651 24.484 -3.962 1.00 83.56 204 PHE A C 1
ATOM 1643 O O . PHE A 1 204 ? 6.983 24.412 -4.992 1.00 83.56 204 PHE A O 1
ATOM 1650 N N . ALA A 1 205 ? 7.767 23.454 -3.121 1.00 80.12 205 ALA A N 1
ATOM 1651 C CA . ALA A 1 205 ? 6.997 22.226 -3.278 1.00 80.12 205 ALA A CA 1
ATOM 1652 C C . ALA A 1 205 ? 5.521 22.479 -2.947 1.00 80.12 205 ALA A C 1
ATOM 1654 O O . ALA A 1 205 ? 4.660 22.053 -3.707 1.00 80.12 205 ALA A O 1
ATOM 1655 N N . LEU A 1 206 ? 5.238 23.257 -1.897 1.00 82.06 206 LEU A N 1
ATOM 1656 C CA . LEU A 1 206 ? 3.878 23.642 -1.506 1.00 82.06 206 LEU A CA 1
ATOM 1657 C C . LEU A 1 206 ? 3.149 24.438 -2.601 1.00 82.06 206 LEU A C 1
ATOM 1659 O O . LEU A 1 206 ? 1.948 24.275 -2.767 1.00 82.06 206 LEU A O 1
ATOM 1663 N N . LEU A 1 207 ? 3.865 25.216 -3.425 1.00 86.06 207 LEU A N 1
ATOM 1664 C CA . LEU A 1 207 ? 3.275 25.858 -4.612 1.00 86.06 207 LEU A CA 1
ATOM 1665 C C . LEU A 1 207 ? 2.761 24.853 -5.657 1.00 86.06 207 LEU A C 1
ATOM 1667 O O . LEU A 1 207 ? 1.863 25.183 -6.427 1.00 86.06 207 LEU A O 1
ATOM 1671 N N . LYS A 1 208 ? 3.338 23.645 -5.717 1.00 84.12 208 LYS A N 1
ATOM 1672 C CA . LYS A 1 208 ? 2.911 22.573 -6.633 1.00 84.12 208 LYS A CA 1
ATOM 1673 C C . LYS A 1 208 ? 1.794 21.704 -6.053 1.00 84.12 208 LYS A C 1
ATOM 1675 O O . LYS A 1 208 ? 1.140 21.005 -6.820 1.00 84.12 208 LYS A O 1
ATOM 1680 N N . VAL A 1 209 ? 1.604 21.733 -4.733 1.00 89.12 209 VAL A N 1
ATOM 1681 C CA . VAL A 1 209 ? 0.570 20.980 -4.006 1.00 89.12 209 VAL A CA 1
ATOM 1682 C C . VAL A 1 209 ? -0.175 21.892 -3.015 1.00 89.12 209 VAL A C 1
ATOM 1684 O O . VAL A 1 209 ? -0.040 21.725 -1.803 1.00 89.12 209 VAL A O 1
ATOM 1687 N N . PRO A 1 210 ? -0.916 22.906 -3.503 1.00 87.06 210 PRO A N 1
ATOM 1688 C CA . PRO A 1 210 ? -1.592 23.882 -2.642 1.00 87.06 210 PRO A CA 1
ATOM 1689 C C . PRO A 1 210 ? -2.745 23.299 -1.809 1.00 87.06 210 PRO A C 1
ATOM 1691 O O . PRO A 1 210 ? -3.177 23.925 -0.842 1.00 87.06 210 PRO A O 1
ATOM 1694 N N . ASP A 1 211 ? -3.253 22.124 -2.175 1.00 89.44 211 ASP A N 1
ATOM 1695 C CA . ASP A 1 211 ? -4.423 21.493 -1.570 1.00 89.44 211 ASP A CA 1
ATOM 1696 C C . ASP A 1 211 ? -4.317 19.956 -1.600 1.00 89.44 211 ASP A C 1
ATOM 1698 O O . ASP A 1 211 ? -3.383 19.368 -2.152 1.00 89.44 211 ASP A O 1
ATOM 1702 N N . GLN A 1 212 ? -5.285 19.281 -0.981 1.00 88.44 212 GLN A N 1
ATOM 1703 C CA . GLN A 1 212 ? -5.318 17.820 -0.923 1.00 88.44 212 GLN A CA 1
ATOM 1704 C C . GLN A 1 212 ? -5.471 17.173 -2.312 1.00 88.44 212 GLN A C 1
ATOM 1706 O O . GLN A 1 212 ? -4.888 16.119 -2.559 1.00 88.44 212 GLN A O 1
ATOM 1711 N N . GLU A 1 213 ? -6.228 17.782 -3.226 1.00 91.94 213 GLU A N 1
ATOM 1712 C CA . GLU A 1 213 ? -6.505 17.223 -4.554 1.00 91.94 213 GLU A CA 1
ATOM 1713 C C . GLU A 1 213 ? -5.251 17.245 -5.437 1.00 91.94 213 GLU A C 1
ATOM 1715 O O . GLU A 1 213 ? -4.899 16.248 -6.068 1.00 91.94 213 GLU A O 1
ATOM 1720 N N . SER A 1 214 ? -4.518 18.354 -5.423 1.00 91.81 214 SER A N 1
ATOM 1721 C CA . SER A 1 214 ? -3.234 18.501 -6.109 1.00 91.81 214 SER A CA 1
ATOM 1722 C C . SER A 1 214 ? -2.175 17.531 -5.575 1.00 91.81 214 SER A C 1
ATOM 1724 O O . SER A 1 214 ? -1.419 16.959 -6.366 1.00 91.81 214 SER A O 1
ATOM 1726 N N . LEU A 1 215 ? -2.155 17.266 -4.264 1.00 87.69 215 LEU A N 1
ATOM 1727 C CA . LEU A 1 215 ? -1.294 16.239 -3.675 1.00 87.69 215 LEU A CA 1
ATOM 1728 C C . LEU A 1 215 ? -1.666 14.829 -4.158 1.00 87.69 215 LEU A C 1
ATOM 1730 O O . LEU A 1 215 ? -0.784 14.069 -4.562 1.00 87.69 215 LEU A O 1
ATOM 1734 N N . LEU A 1 216 ? -2.956 14.481 -4.161 1.00 89.25 216 LEU A N 1
ATOM 1735 C CA . LEU A 1 216 ? -3.435 13.191 -4.671 1.00 89.25 216 LEU A CA 1
ATOM 1736 C C . LEU A 1 216 ? -3.105 13.019 -6.159 1.00 89.25 216 LEU A C 1
ATOM 1738 O O . LEU A 1 216 ? -2.574 11.984 -6.557 1.00 89.25 216 LEU A O 1
ATOM 1742 N N . SER A 1 217 ? -3.312 14.065 -6.959 1.00 90.75 217 SER A N 1
ATOM 1743 C CA . SER A 1 217 ? -2.944 14.093 -8.377 1.00 90.75 217 SER A CA 1
ATOM 1744 C C . SER A 1 217 ? -1.441 13.866 -8.577 1.00 90.75 217 SER A C 1
ATOM 1746 O O . SER A 1 217 ? -1.033 13.069 -9.427 1.00 90.75 217 SER A O 1
ATOM 1748 N N . LEU A 1 218 ? -0.592 14.484 -7.745 1.00 88.75 218 LEU A N 1
ATOM 1749 C CA . LEU A 1 218 ? 0.851 14.242 -7.759 1.00 88.75 218 LEU A CA 1
ATOM 1750 C C . LEU A 1 218 ? 1.182 12.771 -7.463 1.00 88.75 218 LEU A C 1
ATOM 1752 O O . LEU A 1 218 ? 1.962 12.171 -8.209 1.00 88.75 218 LEU A O 1
ATOM 1756 N N . TYR A 1 219 ? 0.578 12.168 -6.435 1.00 87.44 219 TYR A N 1
ATOM 1757 C CA . TYR A 1 219 ? 0.732 10.736 -6.149 1.00 87.44 219 TYR A CA 1
ATOM 1758 C C . TYR A 1 219 ? 0.291 9.869 -7.331 1.00 87.44 219 TYR A C 1
ATOM 1760 O O . TYR A 1 219 ? 1.011 8.946 -7.723 1.00 87.44 219 TYR A O 1
ATOM 1768 N N . ASP A 1 220 ? -0.826 10.207 -7.973 1.00 89.69 220 ASP A N 1
ATOM 1769 C CA . ASP A 1 220 ? -1.310 9.502 -9.155 1.00 89.69 220 ASP A CA 1
ATOM 1770 C C . ASP A 1 220 ? -0.335 9.600 -10.325 1.00 89.69 220 ASP A C 1
ATOM 1772 O O . ASP A 1 220 ? -0.176 8.623 -11.063 1.00 89.69 220 ASP A O 1
ATOM 1776 N N . THR A 1 221 ? 0.396 10.711 -10.491 1.00 89.56 221 THR A N 1
ATOM 1777 C CA . THR A 1 221 ? 1.469 10.786 -11.498 1.00 89.56 221 THR A CA 1
ATOM 1778 C C . THR A 1 221 ? 2.585 9.780 -11.219 1.00 89.56 221 THR A C 1
ATOM 1780 O O . THR A 1 221 ? 3.111 9.179 -12.161 1.00 89.56 221 THR A O 1
ATOM 1783 N N . LYS A 1 222 ? 2.873 9.514 -9.943 1.00 90.62 222 LYS A N 1
ATOM 1784 C CA . LYS A 1 222 ? 3.935 8.618 -9.476 1.00 90.62 222 LYS A CA 1
ATOM 1785 C C . LYS A 1 222 ? 3.493 7.157 -9.350 1.00 90.62 222 LYS A C 1
ATOM 1787 O O . LYS A 1 222 ? 4.342 6.267 -9.301 1.00 90.62 222 LYS A O 1
ATOM 1792 N N . LYS A 1 223 ? 2.186 6.888 -9.366 1.00 91.81 223 LYS A N 1
ATOM 1793 C CA . LYS A 1 223 ? 1.618 5.536 -9.338 1.00 91.81 223 LYS A CA 1
ATOM 1794 C C . LYS A 1 223 ? 2.083 4.707 -10.537 1.00 91.81 223 LYS A C 1
ATOM 1796 O O . LYS A 1 223 ? 1.949 5.130 -11.693 1.00 91.81 223 LYS A O 1
ATOM 1801 N N . ALA A 1 224 ? 2.603 3.513 -10.257 1.00 93.12 224 ALA A N 1
ATOM 1802 C CA . ALA A 1 224 ? 3.051 2.568 -11.270 1.00 93.12 224 ALA A CA 1
ATOM 1803 C C . ALA A 1 224 ? 1.859 2.031 -12.068 1.00 93.12 224 ALA A C 1
ATOM 1805 O O . ALA A 1 224 ? 0.879 1.577 -11.497 1.00 93.12 224 ALA A O 1
ATOM 1806 N N . THR A 1 225 ? 1.945 2.054 -13.395 1.00 96.69 225 THR A N 1
ATOM 1807 C CA . THR A 1 225 ? 0.994 1.364 -14.281 1.00 96.69 225 THR A CA 1
ATOM 1808 C C . THR A 1 225 ? 1.783 0.701 -15.397 1.00 96.69 225 THR A C 1
ATOM 1810 O O . THR A 1 225 ? 2.851 1.203 -15.755 1.00 96.69 225 THR A O 1
ATOM 1813 N N . GLY A 1 226 ? 1.264 -0.368 -16.010 1.00 96.94 226 GLY A N 1
ATOM 1814 C CA . GLY A 1 226 ? 1.956 -1.029 -17.123 1.00 96.94 226 GLY A CA 1
ATOM 1815 C C . GLY A 1 226 ? 2.374 -0.055 -18.236 1.00 96.94 226 GLY A C 1
ATOM 1816 O O . GLY A 1 226 ? 3.484 -0.139 -18.760 1.00 96.94 226 GLY A O 1
ATOM 1817 N N . LYS A 1 227 ? 1.530 0.949 -18.529 1.00 96.88 227 LYS A N 1
ATOM 1818 C CA . LYS A 1 227 ? 1.814 2.022 -19.500 1.00 96.88 227 LYS A CA 1
ATOM 1819 C C . LYS A 1 227 ? 2.952 2.952 -19.076 1.00 96.88 227 LYS A C 1
ATOM 1821 O O . LYS A 1 227 ? 3.755 3.319 -19.926 1.00 96.88 227 LYS A O 1
ATOM 1826 N N . LYS A 1 228 ? 3.028 3.338 -17.803 1.00 96.62 228 LYS A N 1
ATOM 1827 C CA . LYS A 1 228 ? 4.101 4.215 -17.313 1.00 96.62 228 LYS A CA 1
ATOM 1828 C C . LYS A 1 228 ? 5.413 3.455 -17.144 1.00 96.62 228 LYS A C 1
ATOM 1830 O O . LYS A 1 228 ? 6.445 3.926 -17.595 1.00 96.62 228 LYS A O 1
ATOM 1835 N N . VAL A 1 229 ? 5.378 2.244 -16.583 1.00 96.50 229 VAL A N 1
ATOM 1836 C CA . VAL A 1 229 ? 6.588 1.431 -16.375 1.00 96.50 229 VAL A CA 1
ATOM 1837 C C . VAL A 1 229 ? 7.245 1.082 -17.712 1.00 96.50 229 VAL A C 1
ATOM 1839 O O . VAL A 1 229 ? 8.460 1.186 -17.835 1.00 96.50 229 VAL A O 1
ATOM 1842 N N . VAL A 1 230 ? 6.469 0.759 -18.758 1.00 96.88 230 VAL A N 1
ATOM 1843 C CA . VAL A 1 230 ? 7.054 0.492 -20.085 1.00 96.88 230 VAL A CA 1
ATOM 1844 C C . VAL A 1 230 ? 7.716 1.725 -20.713 1.00 96.88 230 VAL A C 1
ATOM 1846 O O . VAL A 1 230 ? 8.641 1.561 -21.504 1.00 96.88 230 VAL A O 1
ATOM 1849 N N . GLN A 1 231 ? 7.275 2.943 -20.375 1.00 95.81 231 GLN A N 1
ATOM 1850 C CA . GLN A 1 231 ? 7.891 4.188 -20.859 1.00 95.81 231 GLN A CA 1
ATOM 1851 C C . GLN A 1 231 ? 9.251 4.461 -20.210 1.00 95.81 231 GLN A C 1
ATOM 1853 O O . GLN A 1 231 ? 10.085 5.116 -20.826 1.00 95.81 231 GLN A O 1
ATOM 1858 N N . LEU A 1 232 ? 9.494 3.923 -19.012 1.00 95.06 232 LEU A N 1
ATOM 1859 C CA . LEU A 1 232 ? 10.788 4.029 -18.335 1.00 95.06 232 LEU A CA 1
ATOM 1860 C C . LEU A 1 232 ? 11.844 3.114 -18.966 1.00 95.06 232 LEU A C 1
ATOM 1862 O O . LEU A 1 232 ? 13.034 3.377 -18.830 1.00 95.06 232 LEU A O 1
ATOM 1866 N N . LEU A 1 233 ? 11.433 2.031 -19.636 1.00 93.81 233 LEU A N 1
ATOM 1867 C CA . LEU A 1 233 ? 12.355 1.042 -20.190 1.00 93.81 233 LEU A CA 1
ATOM 1868 C C . LEU A 1 233 ? 13.138 1.610 -21.376 1.00 93.81 233 LEU A C 1
ATOM 1870 O O . LEU A 1 233 ? 12.594 1.812 -22.464 1.00 93.81 233 LEU A O 1
ATOM 1874 N N . GLN A 1 234 ? 14.442 1.766 -21.190 1.00 90.12 234 GLN A N 1
ATOM 1875 C CA . GLN A 1 234 ? 15.379 2.179 -22.228 1.00 90.12 234 GLN A CA 1
ATOM 1876 C C . GLN A 1 234 ? 16.452 1.121 -22.406 1.00 90.12 234 GLN A C 1
ATOM 1878 O O . GLN A 1 234 ? 16.859 0.507 -21.440 1.00 90.12 234 GLN A O 1
ATOM 1883 N N . SER A 1 235 ? 16.949 0.889 -23.615 1.00 83.06 235 SER A N 1
ATOM 1884 C CA . SER A 1 235 ? 18.079 -0.031 -23.790 1.00 83.06 235 SER A CA 1
ATOM 1885 C C . SER A 1 235 ? 19.402 0.715 -23.636 1.00 83.06 235 SER A C 1
ATOM 1887 O O . SER A 1 235 ? 19.519 1.836 -24.124 1.00 83.06 235 SER A O 1
ATOM 1889 N N . THR A 1 236 ? 20.400 0.094 -23.002 1.00 74.69 236 THR A N 1
ATOM 1890 C CA . THR A 1 236 ? 21.753 0.671 -22.881 1.00 74.69 236 THR A CA 1
ATOM 1891 C C . THR A 1 236 ? 22.502 0.730 -24.213 1.00 74.69 236 THR A C 1
ATOM 1893 O O . THR A 1 236 ? 23.411 1.540 -24.372 1.00 74.69 236 THR A O 1
ATOM 1896 N N . GLN A 1 237 ? 22.133 -0.113 -25.180 1.00 72.25 237 GLN A N 1
ATOM 1897 C CA . GLN A 1 237 ? 22.824 -0.230 -26.460 1.00 72.25 237 GLN A CA 1
ATOM 1898 C C . GLN A 1 237 ? 22.115 0.573 -27.560 1.00 72.25 237 GLN A C 1
ATOM 1900 O O . GLN A 1 237 ? 20.909 0.427 -27.777 1.00 72.25 237 GLN A O 1
ATOM 1905 N N . MET A 1 238 ? 22.885 1.384 -28.300 1.00 64.06 238 MET A N 1
ATOM 1906 C CA . MET A 1 238 ? 22.397 2.121 -29.479 1.00 64.06 238 MET A CA 1
ATOM 1907 C C . MET A 1 238 ? 22.031 1.197 -30.651 1.00 64.06 238 MET A C 1
ATOM 1909 O O . MET A 1 238 ? 21.136 1.523 -31.427 1.00 64.06 238 MET A O 1
ATOM 1913 N N . ILE A 1 239 ? 22.705 0.051 -30.781 1.00 71.06 239 ILE A N 1
ATOM 1914 C CA . ILE A 1 239 ? 22.476 -0.939 -31.840 1.00 71.06 239 ILE A CA 1
ATOM 1915 C C . ILE A 1 239 ? 22.166 -2.271 -31.166 1.00 71.06 239 ILE A C 1
ATOM 1917 O O . ILE A 1 239 ? 22.970 -2.752 -30.375 1.00 71.06 239 ILE A O 1
ATOM 1921 N N . ARG A 1 240 ? 21.007 -2.853 -31.484 1.00 74.00 240 ARG A N 1
ATOM 1922 C CA . ARG A 1 240 ? 20.554 -4.150 -30.963 1.00 74.00 240 ARG A CA 1
ATOM 1923 C C . ARG A 1 240 ? 20.610 -5.195 -32.064 1.00 74.00 240 ARG A C 1
ATOM 1925 O O . ARG A 1 240 ? 20.230 -4.918 -33.203 1.00 74.00 240 ARG A O 1
ATOM 1932 N N . SER A 1 241 ? 21.005 -6.414 -31.722 1.00 84.25 241 SER A N 1
ATOM 1933 C CA . SER A 1 241 ? 20.783 -7.569 -32.589 1.00 84.25 241 SER A CA 1
ATOM 1934 C C . SER A 1 241 ? 19.282 -7.830 -32.779 1.00 84.25 241 SER A C 1
ATOM 1936 O O . SER A 1 241 ? 18.439 -7.426 -31.973 1.00 84.25 241 SER A O 1
ATOM 1938 N N . GLN A 1 242 ? 18.920 -8.566 -33.833 1.00 86.44 242 GLN A N 1
ATOM 1939 C CA . GLN A 1 242 ? 17.520 -8.919 -34.102 1.00 86.44 242 GLN A CA 1
ATOM 1940 C C . GLN A 1 242 ? 16.878 -9.692 -32.935 1.00 86.44 242 GLN A C 1
ATOM 1942 O O . GLN A 1 242 ? 15.697 -9.505 -32.624 1.00 86.44 242 GLN A O 1
ATOM 1947 N N . LYS A 1 243 ? 17.663 -10.546 -32.268 1.00 83.50 243 LYS A N 1
ATOM 1948 C CA . LYS A 1 243 ? 17.231 -11.289 -31.081 1.00 83.50 243 LYS A CA 1
ATOM 1949 C C . LYS A 1 243 ? 16.972 -10.347 -29.905 1.00 83.50 243 LYS A C 1
ATOM 1951 O O . LYS A 1 243 ? 15.907 -10.436 -29.298 1.00 83.50 243 LYS A O 1
ATOM 1956 N N . GLU A 1 244 ? 17.874 -9.397 -29.649 1.00 84.12 244 GLU A N 1
ATOM 1957 C CA . GLU A 1 244 ? 17.717 -8.377 -28.594 1.00 84.12 244 GLU A CA 1
ATOM 1958 C C . GLU A 1 244 ? 16.487 -7.533 -28.799 1.00 84.12 244 GLU A C 1
ATOM 1960 O O . GLU A 1 244 ? 15.686 -7.363 -27.881 1.00 84.12 244 GLU A O 1
ATOM 1965 N N . GLN A 1 245 ? 16.285 -7.074 -30.029 1.00 88.69 245 GLN A N 1
ATOM 1966 C CA . GLN A 1 245 ? 15.105 -6.308 -30.369 1.00 88.69 245 GLN A CA 1
ATOM 1967 C C . GLN A 1 245 ? 13.821 -7.105 -30.117 1.00 88.69 245 GLN A C 1
ATOM 1969 O O . GLN A 1 245 ? 12.853 -6.570 -29.580 1.00 88.69 245 GLN A O 1
ATOM 1974 N N . THR A 1 246 ? 13.813 -8.387 -30.480 1.00 88.69 246 THR A N 1
ATOM 1975 C CA . THR A 1 246 ? 12.646 -9.258 -30.305 1.00 88.69 246 THR A CA 1
ATOM 1976 C C . THR A 1 246 ? 12.320 -9.454 -28.825 1.00 88.69 246 THR A C 1
ATOM 1978 O O . THR A 1 246 ? 11.177 -9.260 -28.413 1.00 88.69 246 THR A O 1
ATOM 1981 N N . VAL A 1 247 ? 13.320 -9.765 -27.999 1.00 88.44 247 VAL A N 1
ATOM 1982 C CA . VAL A 1 247 ? 13.125 -9.952 -26.553 1.00 88.44 247 VAL A CA 1
ATOM 1983 C C . VAL A 1 247 ? 12.740 -8.644 -25.866 1.00 88.44 247 VAL A C 1
ATOM 1985 O O . VAL A 1 247 ? 11.826 -8.640 -25.041 1.00 88.44 247 VAL A O 1
ATOM 1988 N N . PHE A 1 248 ? 13.350 -7.521 -26.253 1.00 90.62 248 PHE A N 1
ATOM 1989 C CA . PHE A 1 248 ? 12.957 -6.204 -25.756 1.00 90.62 248 PHE A CA 1
ATOM 1990 C C . PHE A 1 248 ? 11.484 -5.902 -26.061 1.00 90.62 248 PHE A C 1
ATOM 1992 O O . PHE A 1 248 ? 10.741 -5.476 -25.178 1.00 90.62 248 PHE A O 1
ATOM 1999 N N . ASN A 1 249 ? 11.023 -6.198 -27.280 1.00 93.12 249 ASN A N 1
ATOM 2000 C CA . ASN A 1 249 ? 9.623 -6.013 -27.661 1.00 93.12 249 ASN A CA 1
ATOM 2001 C C . ASN A 1 249 ? 8.679 -6.903 -26.830 1.00 93.12 249 ASN A C 1
ATOM 2003 O O . ASN A 1 249 ? 7.602 -6.453 -26.428 1.00 93.12 249 ASN A O 1
ATOM 2007 N N . HIS A 1 250 ? 9.068 -8.152 -26.549 1.00 94.00 250 HIS A N 1
ATOM 2008 C CA . HIS A 1 250 ? 8.290 -9.052 -25.693 1.00 94.00 250 HIS A CA 1
ATOM 2009 C C . HIS A 1 250 ? 8.192 -8.546 -24.257 1.00 94.00 250 HIS A C 1
ATOM 2011 O O . HIS A 1 250 ? 7.090 -8.517 -23.708 1.00 94.00 250 HIS A O 1
ATOM 2017 N N . LEU A 1 251 ? 9.300 -8.083 -23.678 1.00 93.69 251 LEU A N 1
ATOM 2018 C CA . LEU A 1 251 ? 9.303 -7.436 -22.370 1.00 93.69 251 LEU A CA 1
ATOM 2019 C C . LEU A 1 251 ? 8.369 -6.225 -22.363 1.00 93.69 251 LEU A C 1
ATOM 2021 O O . LEU A 1 251 ? 7.499 -6.129 -21.501 1.00 93.69 251 LEU A O 1
ATOM 2025 N N . GLN A 1 252 ? 8.515 -5.312 -23.325 1.00 95.62 252 GLN A N 1
ATOM 2026 C CA . GLN A 1 252 ? 7.672 -4.121 -23.387 1.00 95.62 252 GLN A CA 1
ATOM 2027 C C . GLN A 1 252 ? 6.191 -4.493 -23.481 1.00 95.62 252 GLN A C 1
ATOM 2029 O O . GLN A 1 252 ? 5.353 -3.870 -22.832 1.00 95.62 252 GLN A O 1
ATOM 2034 N N . ARG A 1 253 ? 5.850 -5.533 -24.251 1.00 97.31 253 ARG A N 1
ATOM 2035 C CA . ARG A 1 253 ? 4.481 -6.051 -24.329 1.00 97.31 253 ARG A CA 1
ATOM 2036 C C . ARG A 1 253 ? 4.020 -6.649 -23.000 1.00 97.31 253 ARG A C 1
ATOM 2038 O O . ARG A 1 253 ? 2.884 -6.390 -22.615 1.00 97.31 253 ARG A O 1
ATOM 2045 N N . TYR A 1 254 ? 4.860 -7.417 -22.312 1.00 96.38 254 TYR A N 1
ATOM 2046 C CA . TYR A 1 254 ? 4.539 -7.994 -21.006 1.00 96.38 254 TYR A CA 1
ATOM 2047 C C . TYR A 1 254 ? 4.248 -6.898 -19.974 1.00 96.38 254 TYR A C 1
ATOM 2049 O O . TYR A 1 254 ? 3.166 -6.870 -19.395 1.00 96.38 254 TYR A O 1
ATOM 2057 N N . VAL A 1 255 ? 5.162 -5.934 -19.831 1.00 96.94 255 VAL A N 1
ATOM 2058 C CA . VAL A 1 255 ? 5.032 -4.819 -18.883 1.00 96.94 255 VAL A CA 1
ATOM 2059 C C . VAL A 1 255 ? 3.829 -3.941 -19.219 1.00 96.94 255 VAL A C 1
ATOM 2061 O O . VAL A 1 255 ? 3.054 -3.598 -18.334 1.00 96.94 255 VAL A O 1
ATOM 2064 N N . ARG A 1 256 ? 3.609 -3.615 -20.499 1.00 97.75 256 ARG A N 1
ATOM 2065 C CA . ARG A 1 256 ? 2.485 -2.765 -20.924 1.00 97.75 256 ARG A CA 1
ATOM 2066 C C . ARG A 1 256 ? 1.118 -3.343 -20.549 1.00 97.75 256 ARG A C 1
ATOM 2068 O O . ARG A 1 256 ? 0.208 -2.565 -20.279 1.00 97.75 256 ARG A O 1
ATOM 2075 N N . ASN A 1 257 ? 0.981 -4.669 -20.563 1.00 96.75 257 ASN A N 1
ATOM 2076 C CA . ASN A 1 257 ? -0.266 -5.373 -20.248 1.00 96.75 257 ASN A CA 1
ATOM 2077 C C . ASN A 1 257 ? -0.338 -5.848 -18.786 1.00 96.75 257 ASN A C 1
ATOM 2079 O O . ASN A 1 257 ? -1.266 -6.571 -18.430 1.00 96.75 257 ASN A O 1
ATOM 2083 N N . ALA A 1 258 ? 0.630 -5.473 -17.947 1.00 94.81 258 ALA A N 1
ATOM 2084 C CA . ALA A 1 258 ? 0.584 -5.758 -16.523 1.00 94.81 258 ALA A CA 1
ATOM 2085 C C . ALA A 1 258 ? -0.575 -4.995 -15.861 1.00 94.81 258 ALA A C 1
ATOM 2087 O O . ALA A 1 258 ? -0.753 -3.794 -16.088 1.00 94.81 258 ALA A O 1
ATOM 2088 N N . ASP A 1 259 ? -1.334 -5.701 -15.022 1.00 94.75 259 ASP A N 1
ATOM 2089 C CA . ASP A 1 259 ? -2.256 -5.083 -14.070 1.00 94.75 259 ASP A CA 1
ATOM 2090 C C . ASP A 1 259 ? -1.491 -4.259 -13.016 1.00 94.75 259 ASP A C 1
ATOM 2092 O O . ASP A 1 259 ? -0.256 -4.244 -12.983 1.00 94.75 259 ASP A O 1
ATOM 2096 N N . GLN A 1 260 ? -2.228 -3.550 -12.161 1.00 90.00 260 GLN A N 1
ATOM 2097 C CA . GLN A 1 260 ? -1.655 -2.655 -11.155 1.00 90.00 260 GLN A CA 1
ATOM 2098 C C . GLN A 1 260 ? -0.648 -3.373 -10.240 1.00 90.00 260 GLN A C 1
ATOM 2100 O O . GLN A 1 260 ? 0.489 -2.923 -10.103 1.00 90.00 260 GLN A O 1
ATOM 2105 N N . SER A 1 261 ? -1.035 -4.526 -9.685 1.00 90.50 261 SER A N 1
ATOM 2106 C CA . SER A 1 261 ? -0.193 -5.300 -8.766 1.00 90.50 261 SER A CA 1
ATOM 2107 C C . SER A 1 261 ? 1.086 -5.789 -9.448 1.00 90.50 261 SER A C 1
ATOM 2109 O O . SER A 1 261 ? 2.185 -5.677 -8.899 1.00 90.50 261 SER A O 1
ATOM 2111 N N . LYS A 1 262 ? 0.980 -6.292 -10.684 1.00 93.31 262 LYS A N 1
ATOM 2112 C CA . LYS A 1 262 ? 2.144 -6.718 -11.469 1.00 93.31 262 LYS A CA 1
ATOM 2113 C C . LYS A 1 262 ? 3.053 -5.544 -11.818 1.00 93.31 262 LYS A C 1
ATOM 2115 O O . LYS A 1 262 ? 4.268 -5.693 -11.733 1.00 93.31 262 LYS A O 1
ATOM 2120 N N . ALA A 1 263 ? 2.501 -4.390 -12.189 1.00 94.88 263 ALA A N 1
ATOM 2121 C CA . ALA A 1 263 ? 3.290 -3.205 -12.516 1.00 94.88 263 ALA A CA 1
ATOM 2122 C C . ALA A 1 263 ? 4.103 -2.710 -11.309 1.00 94.88 263 ALA A C 1
ATOM 2124 O O . ALA A 1 263 ? 5.287 -2.412 -11.459 1.00 94.88 263 ALA A O 1
ATOM 2125 N N . GLU A 1 264 ? 3.504 -2.687 -10.116 1.00 90.50 264 GLU A N 1
ATOM 2126 C CA . GLU A 1 264 ? 4.185 -2.330 -8.865 1.00 90.50 264 GLU A CA 1
ATOM 2127 C C . GLU A 1 264 ? 5.301 -3.317 -8.513 1.00 90.50 264 GLU A C 1
ATOM 2129 O O . GLU A 1 264 ? 6.401 -2.897 -8.158 1.00 90.50 264 GLU A O 1
ATOM 2134 N N . LYS A 1 265 ? 5.054 -4.625 -8.669 1.00 90.00 265 LYS A N 1
ATOM 2135 C CA . LYS A 1 265 ? 6.068 -5.669 -8.444 1.00 90.00 265 LYS A CA 1
ATOM 2136 C C . LYS A 1 265 ? 7.236 -5.558 -9.422 1.00 90.00 265 LYS A C 1
ATOM 2138 O O . LYS A 1 265 ? 8.383 -5.674 -9.003 1.00 90.00 265 LYS A O 1
ATOM 2143 N N . ILE A 1 266 ? 6.962 -5.311 -10.705 1.00 92.94 266 ILE A N 1
ATOM 2144 C CA . ILE A 1 266 ? 8.000 -5.113 -11.729 1.00 92.94 266 ILE A CA 1
ATOM 2145 C C . ILE A 1 266 ? 8.826 -3.868 -11.404 1.00 92.94 266 ILE A C 1
ATOM 2147 O O . ILE A 1 266 ? 10.051 -3.930 -11.429 1.00 92.94 266 ILE A O 1
ATOM 2151 N N . LEU A 1 267 ? 8.171 -2.754 -11.065 1.00 91.62 267 LEU A N 1
ATOM 2152 C CA . LEU A 1 267 ? 8.870 -1.525 -10.707 1.00 91.62 267 LEU A CA 1
ATOM 2153 C C . LEU A 1 267 ? 9.748 -1.731 -9.468 1.00 91.62 267 LEU A C 1
ATOM 2155 O O . LEU A 1 267 ? 10.934 -1.422 -9.524 1.00 91.62 267 LEU A O 1
ATOM 2159 N N . ARG A 1 268 ? 9.206 -2.351 -8.411 1.00 88.94 268 ARG A N 1
ATOM 2160 C CA . ARG A 1 268 ? 9.948 -2.662 -7.183 1.00 88.94 268 ARG A CA 1
ATOM 2161 C C . ARG A 1 268 ? 11.129 -3.585 -7.444 1.00 88.94 268 ARG A C 1
ATOM 2163 O O . ARG A 1 268 ? 12.194 -3.358 -6.888 1.00 88.94 268 ARG A O 1
ATOM 2170 N N . PHE A 1 269 ? 10.970 -4.583 -8.310 1.00 87.38 269 PHE A N 1
ATOM 2171 C CA . PHE A 1 269 ? 12.078 -5.437 -8.726 1.00 87.38 269 PHE A CA 1
ATOM 2172 C C . PHE A 1 269 ? 13.194 -4.627 -9.397 1.00 87.38 269 PHE A C 1
ATOM 2174 O O . PHE A 1 269 ? 14.359 -4.823 -9.078 1.00 87.38 269 PHE A O 1
ATOM 2181 N N . CYS A 1 270 ? 12.852 -3.701 -10.298 1.00 88.25 270 CYS A N 1
ATOM 2182 C CA . CYS A 1 270 ? 13.837 -2.909 -11.035 1.00 88.25 270 CYS A CA 1
ATOM 2183 C C . CYS A 1 270 ? 14.497 -1.795 -10.205 1.00 88.25 270 CYS A C 1
ATOM 2185 O O . CYS A 1 270 ? 15.649 -1.464 -10.473 1.00 88.25 270 CYS A O 1
ATOM 2187 N N . THR A 1 271 ? 13.779 -1.180 -9.259 1.00 85.38 271 THR A N 1
ATOM 2188 C CA . THR A 1 271 ? 14.203 0.077 -8.603 1.00 85.38 271 THR A CA 1
ATOM 2189 C C . THR A 1 271 ? 14.277 0.005 -7.079 1.00 85.38 271 THR A C 1
ATOM 2191 O O . THR A 1 271 ? 14.808 0.919 -6.460 1.00 85.38 271 THR A O 1
ATOM 2194 N N . GLY A 1 272 ? 13.730 -1.041 -6.458 1.00 82.00 272 GLY A N 1
ATOM 2195 C CA . GLY A 1 272 ? 13.518 -1.115 -5.009 1.00 82.00 272 GLY A CA 1
ATOM 2196 C C . GLY A 1 272 ? 12.236 -0.423 -4.522 1.00 82.00 272 GLY A C 1
ATOM 2197 O O . GLY A 1 272 ? 11.841 -0.620 -3.379 1.00 82.00 272 GLY A O 1
ATOM 2198 N N . SER A 1 273 ? 11.522 0.321 -5.379 1.00 84.00 273 SER A N 1
ATOM 2199 C CA . SER A 1 273 ? 10.313 1.077 -5.014 1.00 84.00 273 SER A CA 1
ATOM 2200 C C . SER A 1 273 ? 9.085 0.662 -5.828 1.00 84.00 273 SER A C 1
ATOM 2202 O O . SER A 1 273 ? 9.174 0.399 -7.022 1.00 84.00 273 SER A O 1
ATOM 2204 N N . SER A 1 274 ? 7.901 0.647 -5.208 1.00 86.38 274 SER A N 1
ATOM 2205 C CA . SER A 1 274 ? 6.620 0.477 -5.922 1.00 86.38 274 SER A CA 1
ATOM 2206 C C . SER A 1 274 ? 6.070 1.787 -6.506 1.00 86.38 274 SER A C 1
ATOM 2208 O O . SER A 1 274 ? 5.022 1.778 -7.150 1.00 86.38 274 SER A O 1
ATOM 2210 N N . VAL A 1 275 ? 6.772 2.906 -6.312 1.00 87.81 275 VAL A N 1
ATOM 2211 C CA . VAL A 1 275 ? 6.415 4.241 -6.809 1.00 87.81 275 VAL A CA 1
ATOM 2212 C C . VAL A 1 275 ? 7.472 4.714 -7.810 1.00 87.81 275 VAL A C 1
ATOM 2214 O O . VAL A 1 275 ? 8.661 4.432 -7.654 1.00 87.81 275 VAL A O 1
ATOM 2217 N N . ILE A 1 276 ? 7.055 5.415 -8.870 1.00 89.94 276 ILE A N 1
ATOM 2218 C CA . ILE A 1 276 ? 7.964 5.886 -9.924 1.00 89.94 276 ILE A CA 1
ATOM 2219 C C . ILE A 1 276 ? 8.808 7.049 -9.397 1.00 89.94 276 ILE A C 1
ATOM 2221 O O . ILE A 1 276 ? 8.383 8.205 -9.409 1.00 89.94 276 ILE A O 1
ATOM 2225 N N . CYS A 1 277 ? 10.030 6.734 -8.981 1.00 86.25 277 CYS A N 1
ATOM 2226 C CA . CYS A 1 277 ? 11.015 7.702 -8.493 1.00 86.25 277 CYS A CA 1
ATOM 2227 C C . CYS A 1 277 ? 12.224 7.844 -9.429 1.00 86.25 277 CYS A C 1
ATOM 2229 O O . CYS A 1 277 ? 13.232 8.417 -9.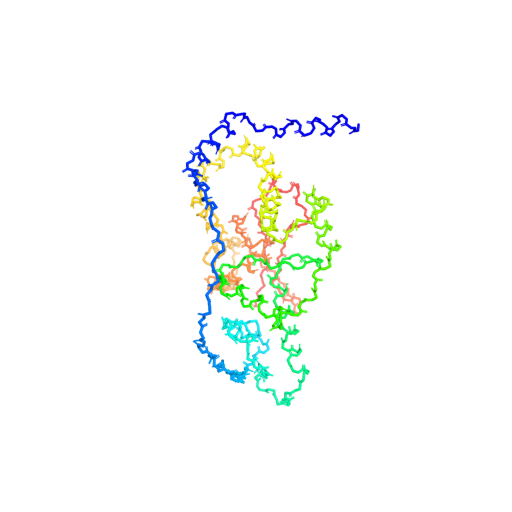037 1.00 86.25 277 CYS A O 1
ATOM 2231 N N . VAL A 1 278 ? 12.136 7.292 -10.643 1.00 86.69 278 VAL A N 1
ATOM 2232 C CA . VAL A 1 278 ? 13.242 7.210 -11.603 1.00 86.69 278 VAL A CA 1
ATOM 2233 C C . VAL A 1 278 ? 12.767 7.690 -12.963 1.00 86.69 278 VAL A C 1
ATOM 2235 O O . VAL A 1 278 ? 11.624 7.421 -13.340 1.00 86.69 278 VAL A O 1
ATOM 2238 N N . ASP A 1 279 ? 13.651 8.342 -13.711 1.00 87.62 279 ASP A N 1
ATOM 2239 C CA . ASP A 1 279 ? 13.332 8.812 -15.061 1.00 87.62 279 ASP A CA 1
ATOM 2240 C C . ASP A 1 279 ? 13.479 7.697 -16.103 1.00 87.62 279 ASP A C 1
ATOM 2242 O O . ASP A 1 279 ? 12.813 7.704 -17.140 1.00 87.62 279 ASP A O 1
ATOM 2246 N N . GLN A 1 280 ? 14.324 6.699 -15.818 1.00 89.81 280 GLN A N 1
ATOM 2247 C CA . GLN A 1 280 ? 14.557 5.569 -16.710 1.00 89.81 280 GLN A CA 1
ATOM 2248 C C . GLN A 1 280 ? 15.016 4.300 -15.984 1.00 89.81 280 GLN A C 1
ATOM 2250 O O . GLN A 1 280 ? 15.732 4.337 -14.983 1.00 89.81 280 GLN A O 1
ATOM 2255 N N . ILE A 1 281 ? 14.647 3.162 -16.568 1.00 91.00 281 ILE A N 1
ATOM 2256 C CA . ILE A 1 281 ? 15.136 1.822 -16.257 1.00 91.00 281 ILE A CA 1
ATOM 2257 C C . ILE A 1 281 ? 15.903 1.358 -17.491 1.00 91.00 281 ILE A C 1
ATOM 2259 O O . ILE A 1 281 ? 15.310 1.027 -18.522 1.00 91.00 281 ILE A O 1
ATOM 2263 N N . LYS A 1 282 ? 17.229 1.362 -17.413 1.00 89.44 282 LYS A N 1
ATOM 2264 C CA . LYS A 1 282 ? 18.072 0.901 -18.509 1.00 89.44 282 LYS A CA 1
ATOM 2265 C C . LYS A 1 282 ? 18.038 -0.618 -18.597 1.00 89.44 282 LYS A C 1
ATOM 2267 O O . LYS A 1 282 ? 17.970 -1.298 -17.587 1.00 89.44 282 LYS A O 1
ATOM 2272 N N . VAL A 1 283 ? 18.098 -1.145 -19.807 1.00 89.19 283 VAL A N 1
ATOM 2273 C CA . VAL A 1 283 ? 17.969 -2.556 -20.138 1.00 89.19 283 VAL A CA 1
ATOM 2274 C C . VAL A 1 283 ? 19.186 -2.979 -20.942 1.00 89.19 283 VAL A C 1
ATOM 2276 O O . VAL A 1 283 ? 19.352 -2.570 -22.097 1.00 89.19 283 VAL A O 1
ATOM 2279 N N . SER A 1 284 ? 20.028 -3.794 -20.329 1.00 85.38 284 SER A N 1
ATOM 2280 C CA . SER A 1 284 ? 21.200 -4.424 -20.929 1.00 85.38 284 SER A CA 1
ATOM 2281 C C . SER A 1 284 ? 20.929 -5.894 -21.208 1.00 85.38 284 SER A C 1
ATOM 2283 O O . SER A 1 284 ? 20.112 -6.525 -20.538 1.00 85.38 284 SER A O 1
ATOM 2285 N N . PHE A 1 285 ? 21.604 -6.441 -22.216 1.00 81.25 285 PHE A N 1
ATOM 2286 C CA . PHE A 1 285 ? 21.499 -7.851 -22.558 1.00 81.25 285 PHE A CA 1
ATOM 2287 C C . PHE A 1 285 ? 22.796 -8.581 -22.242 1.00 81.25 285 PHE A C 1
ATOM 2289 O O . PHE A 1 285 ? 23.854 -8.195 -22.732 1.00 81.25 285 PHE A O 1
ATOM 2296 N N . ASN A 1 286 ? 22.700 -9.637 -21.431 1.00 72.62 286 ASN A N 1
ATOM 2297 C CA . ASN A 1 286 ? 23.849 -10.458 -21.051 1.00 72.62 286 ASN A CA 1
ATOM 2298 C C . ASN A 1 286 ? 23.742 -11.854 -21.674 1.00 72.62 286 ASN A C 1
ATOM 2300 O O . ASN A 1 286 ? 22.653 -12.370 -21.936 1.00 72.62 286 ASN A O 1
ATOM 2304 N N . ALA A 1 287 ? 24.892 -12.484 -21.902 1.00 65.94 287 ALA A N 1
ATOM 2305 C CA . ALA A 1 287 ? 24.977 -13.856 -22.383 1.00 65.94 287 ALA A CA 1
ATOM 2306 C C . ALA A 1 287 ? 25.237 -14.807 -21.204 1.00 65.94 287 ALA A C 1
ATOM 2308 O O . ALA A 1 287 ? 26.369 -15.217 -20.966 1.00 65.94 287 ALA A O 1
ATOM 2309 N N . GLU A 1 288 ? 24.190 -15.159 -20.452 1.00 57.00 288 GLU A N 1
ATOM 2310 C CA . GLU A 1 288 ? 24.270 -16.200 -19.417 1.00 57.00 288 GLU A CA 1
ATOM 2311 C C . GLU A 1 288 ? 23.703 -17.540 -19.919 1.00 57.00 288 GLU A C 1
ATOM 2313 O O . GLU A 1 288 ? 22.721 -17.605 -20.669 1.00 57.00 288 GLU A O 1
ATOM 2318 N N . SER A 1 289 ? 24.338 -18.645 -19.521 1.00 57.84 289 SER A N 1
ATOM 2319 C CA . SER A 1 289 ? 24.024 -19.998 -20.000 1.00 57.84 289 SER A CA 1
ATOM 2320 C C . SER A 1 289 ? 23.552 -20.920 -18.869 1.00 57.84 289 SER A C 1
ATOM 2322 O O . SER A 1 289 ? 23.828 -20.686 -17.695 1.00 57.84 289 SER A O 1
ATOM 2324 N N . GLY A 1 290 ? 22.805 -21.970 -19.225 1.00 61.09 290 GLY A N 1
ATOM 2325 C CA . GLY A 1 290 ? 22.343 -22.985 -18.273 1.00 61.09 290 GLY A CA 1
ATOM 2326 C C . GLY A 1 290 ? 21.349 -22.464 -17.226 1.00 61.09 290 GLY A C 1
ATOM 2327 O O . GLY A 1 290 ? 20.450 -21.686 -17.543 1.00 61.09 290 GLY A O 1
ATOM 2328 N N . LEU A 1 291 ? 21.504 -22.928 -15.981 1.00 58.28 291 LEU A N 1
ATOM 2329 C CA . LEU A 1 291 ? 20.613 -22.632 -14.848 1.00 58.28 291 LEU A CA 1
ATOM 2330 C C . LEU A 1 291 ? 20.764 -21.210 -14.283 1.00 58.28 291 LEU A C 1
ATOM 2332 O O . LEU A 1 291 ? 19.936 -20.787 -13.483 1.00 58.28 291 LEU A O 1
ATOM 2336 N N . SER A 1 292 ? 21.779 -20.454 -14.709 1.00 60.56 292 SER A N 1
ATOM 2337 C CA . SER A 1 292 ? 21.978 -19.062 -14.277 1.00 60.56 292 SER A CA 1
ATOM 2338 C C . SER A 1 292 ? 21.000 -18.081 -14.933 1.00 60.56 292 SER A C 1
ATOM 2340 O O . SER A 1 292 ? 20.911 -16.930 -14.525 1.00 60.56 292 SER A O 1
ATOM 2342 N N . ARG A 1 293 ? 20.222 -18.527 -15.930 1.00 65.31 293 ARG A N 1
ATOM 2343 C CA . ARG A 1 293 ? 19.304 -17.674 -16.693 1.00 65.31 293 ARG A CA 1
ATOM 2344 C C . ARG A 1 293 ? 18.162 -17.140 -15.834 1.00 65.31 293 ARG A C 1
ATOM 2346 O O . ARG A 1 293 ? 17.200 -17.848 -15.549 1.00 65.31 293 ARG A O 1
ATOM 2353 N N . ARG A 1 294 ? 18.225 -15.854 -15.510 1.00 71.75 294 ARG A N 1
ATOM 2354 C CA . ARG A 1 294 ? 17.144 -15.105 -14.865 1.00 71.75 294 ARG A CA 1
ATOM 2355 C C . ARG A 1 294 ? 17.279 -13.611 -15.163 1.00 71.75 294 ARG A C 1
ATOM 2357 O O . ARG A 1 294 ? 18.395 -13.152 -15.398 1.00 71.75 294 ARG A O 1
ATOM 2364 N N . PRO A 1 295 ? 16.181 -12.838 -15.146 1.00 78.75 295 PRO A N 1
ATOM 2365 C CA . PRO A 1 295 ? 16.280 -11.388 -15.047 1.00 78.75 295 PRO A CA 1
ATOM 2366 C C . PRO A 1 295 ? 17.045 -11.015 -13.775 1.00 78.75 295 PRO A C 1
ATOM 2368 O O . PRO A 1 295 ? 16.790 -11.585 -12.712 1.00 78.75 295 PRO A O 1
ATOM 2371 N N . VAL A 1 296 ? 17.967 -10.061 -13.880 1.00 80.12 296 VAL A N 1
ATOM 2372 C CA . VAL A 1 296 ? 18.724 -9.543 -12.734 1.00 80.12 296 VAL A CA 1
ATOM 2373 C C . VAL A 1 296 ? 18.568 -8.031 -12.703 1.00 80.12 296 VAL A C 1
ATOM 2375 O O . VAL A 1 296 ? 18.862 -7.349 -13.689 1.00 80.12 296 VAL A O 1
ATOM 2378 N N . ALA A 1 297 ? 18.104 -7.515 -11.570 1.00 81.31 297 ALA A N 1
ATOM 2379 C CA . ALA A 1 297 ? 18.054 -6.090 -11.294 1.00 81.31 297 ALA A CA 1
ATOM 2380 C C . ALA A 1 297 ? 19.194 -5.704 -10.351 1.00 81.31 297 ALA A C 1
ATOM 2382 O O . ALA A 1 297 ? 19.460 -6.404 -9.374 1.00 81.31 297 ALA A O 1
ATOM 2383 N N . HIS A 1 298 ? 19.849 -4.582 -10.646 1.00 76.12 298 HIS A N 1
ATOM 2384 C CA . HIS A 1 298 ? 20.874 -3.998 -9.786 1.00 76.12 298 HIS A CA 1
ATOM 2385 C C . HIS A 1 298 ? 20.277 -2.796 -9.061 1.00 76.12 298 HIS A C 1
ATOM 2387 O O . HIS A 1 298 ? 20.364 -1.657 -9.515 1.00 76.12 298 HIS A O 1
ATOM 2393 N N . THR A 1 299 ? 19.610 -3.062 -7.941 1.00 65.69 299 THR A N 1
ATOM 2394 C CA . THR A 1 299 ? 19.030 -2.019 -7.092 1.00 65.69 299 THR A CA 1
ATOM 2395 C C . THR A 1 299 ? 20.107 -1.474 -6.151 1.00 65.69 299 THR A C 1
ATOM 2397 O O . THR A 1 299 ? 20.521 -2.165 -5.223 1.00 65.69 299 THR A O 1
ATOM 2400 N N . TYR A 1 300 ? 20.539 -0.224 -6.346 1.00 56.38 300 TYR A N 1
ATOM 2401 C CA . TYR A 1 300 ? 21.512 0.484 -5.487 1.00 56.38 300 TYR A CA 1
ATOM 2402 C C . TYR A 1 300 ? 20.985 0.844 -4.076 1.00 56.38 300 TYR A C 1
ATOM 2404 O O . TYR A 1 300 ? 21.608 1.627 -3.357 1.00 56.38 300 TYR A O 1
ATOM 2412 N N . PHE A 1 301 ? 19.868 0.246 -3.657 1.00 44.78 301 PHE A N 1
ATOM 2413 C CA . PHE A 1 301 ? 19.089 0.527 -2.441 1.00 44.78 301 PHE A CA 1
ATOM 2414 C C . PHE A 1 301 ? 19.798 0.127 -1.123 1.00 44.78 301 PHE A C 1
ATOM 2416 O O . PHE A 1 301 ? 19.161 -0.149 -0.116 1.00 44.78 301 PHE A O 1
ATOM 2423 N N . ARG A 1 302 ? 21.135 0.027 -1.110 1.00 41.59 302 ARG A N 1
ATOM 2424 C CA . ARG A 1 302 ? 21.929 -0.255 0.103 1.00 41.59 302 ARG A CA 1
ATOM 2425 C C . ARG A 1 302 ? 23.099 0.715 0.328 1.00 41.59 302 ARG A C 1
ATOM 2427 O O . ARG A 1 302 ? 23.925 0.473 1.201 1.00 41.59 302 ARG A O 1
ATOM 2434 N N . THR A 1 303 ? 23.158 1.813 -0.430 1.00 35.03 303 THR A N 1
ATOM 2435 C CA . THR A 1 303 ? 24.160 2.902 -0.326 1.00 35.03 303 THR A CA 1
ATOM 2436 C C . THR A 1 303 ? 23.462 4.268 -0.408 1.00 35.03 303 THR A C 1
ATOM 2438 O O . THR A 1 303 ? 23.692 5.051 -1.325 1.00 35.03 303 THR A O 1
ATOM 2441 N N . GLU A 1 304 ? 22.513 4.522 0.492 1.00 41.81 304 GLU A N 1
ATOM 2442 C CA . GLU A 1 304 ? 21.422 5.493 0.281 1.00 41.81 304 GLU A CA 1
ATOM 2443 C C . GLU A 1 304 ? 21.612 6.904 0.860 1.00 41.81 304 GLU A C 1
ATOM 2445 O O . GLU A 1 304 ? 20.626 7.590 1.098 1.00 41.81 304 GLU A O 1
ATOM 2450 N N . PHE A 1 305 ? 22.832 7.410 1.042 1.00 35.09 305 PHE A N 1
ATOM 2451 C CA . PHE A 1 305 ? 22.985 8.847 1.347 1.00 35.09 305 PHE A CA 1
ATOM 2452 C C . PHE A 1 305 ? 23.912 9.611 0.397 1.00 35.09 305 PHE A C 1
ATOM 2454 O O . PHE A 1 305 ? 23.649 10.778 0.119 1.00 35.09 305 PHE A O 1
ATOM 2461 N N . ASP A 1 306 ? 24.902 8.958 -0.215 1.00 34.78 306 ASP A N 1
ATOM 2462 C CA . ASP A 1 306 ? 25.885 9.676 -1.043 1.00 34.78 306 ASP A CA 1
ATOM 2463 C C . ASP A 1 306 ? 25.484 9.811 -2.527 1.00 34.78 306 ASP A C 1
ATOM 2465 O O . ASP A 1 306 ? 25.891 10.759 -3.198 1.00 34.78 306 ASP A O 1
ATOM 2469 N N . ASN A 1 307 ? 24.640 8.916 -3.057 1.00 39.34 307 ASN A N 1
ATOM 2470 C CA . ASN A 1 307 ? 24.288 8.899 -4.490 1.00 39.34 307 ASN A CA 1
ATOM 2471 C C . ASN A 1 307 ? 23.009 9.669 -4.855 1.00 39.34 307 ASN A C 1
ATOM 2473 O O . ASN A 1 307 ? 22.772 9.915 -6.037 1.00 39.34 307 ASN A O 1
ATOM 2477 N N . ILE A 1 308 ? 22.220 10.115 -3.869 1.00 40.72 308 ILE A N 1
ATOM 2478 C CA . ILE A 1 308 ? 21.029 10.960 -4.101 1.00 40.72 308 ILE A CA 1
ATOM 2479 C C . ILE A 1 308 ? 21.417 12.323 -4.717 1.00 40.72 308 ILE A C 1
ATOM 2481 O O . ILE A 1 308 ? 20.569 13.028 -5.257 1.00 40.72 308 ILE A O 1
ATOM 2485 N N . LEU A 1 309 ? 22.707 12.677 -4.719 1.00 40.22 309 LEU A N 1
ATOM 2486 C CA . LEU A 1 309 ? 23.218 13.911 -5.316 1.00 40.22 309 LEU A CA 1
ATOM 2487 C C . LEU A 1 309 ? 23.952 13.729 -6.660 1.00 40.22 309 LEU A C 1
ATOM 2489 O O . LEU A 1 309 ? 24.503 14.715 -7.147 1.00 40.22 309 LEU A O 1
ATOM 2493 N N . SER A 1 310 ? 24.006 12.533 -7.276 1.00 41.09 310 SER A N 1
ATOM 2494 C CA . SER A 1 310 ? 24.887 12.347 -8.451 1.00 41.09 310 SER A CA 1
ATOM 2495 C C . SER A 1 310 ? 24.443 11.429 -9.602 1.00 41.09 310 SER A C 1
ATOM 2497 O O . SER A 1 310 ? 25.158 11.404 -10.606 1.00 41.09 310 SER A O 1
ATOM 2499 N N . SER A 1 311 ? 23.309 10.712 -9.557 1.00 42.34 311 SER A N 1
ATOM 2500 C CA . SER A 1 311 ? 22.902 9.879 -10.711 1.00 42.34 311 SER A CA 1
ATOM 2501 C C . SER A 1 311 ? 21.389 9.728 -10.916 1.00 42.34 311 SER A C 1
ATOM 2503 O O . SER A 1 311 ? 20.666 9.358 -9.995 1.00 42.34 311 SER A O 1
ATOM 2505 N N . ASP A 1 312 ? 20.942 9.911 -12.167 1.00 46.09 312 ASP A N 1
ATOM 2506 C CA . ASP A 1 312 ? 19.528 9.938 -12.591 1.00 46.09 312 ASP A CA 1
ATOM 2507 C C . ASP A 1 312 ? 19.030 8.624 -13.258 1.00 46.09 312 ASP A C 1
ATOM 2509 O O . ASP A 1 312 ? 18.080 8.642 -14.047 1.00 46.09 312 ASP A O 1
ATOM 2513 N N . TYR A 1 313 ? 19.669 7.458 -13.053 1.00 37.62 313 TYR A N 1
ATOM 2514 C CA . TYR A 1 313 ? 19.267 6.224 -13.766 1.00 37.62 313 TYR A CA 1
ATOM 2515 C C . TYR A 1 313 ? 19.604 4.879 -13.100 1.00 37.62 313 TYR A C 1
ATOM 2517 O O . TYR A 1 313 ? 20.559 4.774 -12.338 1.00 37.62 313 TYR A O 1
ATOM 2525 N N . PHE A 1 314 ? 18.859 3.825 -13.478 1.00 52.22 314 PHE A N 1
ATOM 2526 C CA . PHE A 1 314 ? 19.039 2.425 -13.037 1.00 52.22 314 PHE A CA 1
ATOM 2527 C C . PHE A 1 314 ? 19.355 1.472 -14.198 1.00 52.22 314 PHE A C 1
ATOM 2529 O O . PHE A 1 314 ? 18.991 1.775 -15.331 1.00 52.22 314 PHE A O 1
ATOM 2536 N N . GLU A 1 315 ? 19.961 0.307 -13.927 1.00 42.03 315 GLU A N 1
ATOM 2537 C CA . GLU A 1 315 ? 20.262 -0.744 -14.919 1.00 42.03 315 GLU A CA 1
ATOM 2538 C C . GLU A 1 315 ? 19.626 -2.107 -14.565 1.00 42.03 315 GLU A C 1
ATOM 2540 O O . GLU A 1 315 ? 19.747 -2.622 -13.454 1.00 42.03 315 GLU A O 1
ATOM 2545 N N . MET A 1 316 ? 18.967 -2.723 -15.546 1.00 42.06 316 MET A N 1
ATOM 2546 C CA . MET A 1 316 ? 18.331 -4.039 -15.520 1.00 42.06 316 MET A CA 1
ATOM 2547 C C . MET A 1 316 ? 18.926 -4.906 -16.632 1.00 42.06 316 MET A C 1
ATOM 2549 O O . MET A 1 316 ? 18.985 -4.483 -17.781 1.00 42.06 316 MET A O 1
ATOM 2553 N N . ASN A 1 317 ? 19.293 -6.151 -16.326 1.00 42.00 317 ASN A N 1
ATOM 2554 C CA . ASN A 1 317 ? 19.794 -7.098 -17.323 1.00 42.00 317 ASN A CA 1
ATOM 2555 C C . ASN A 1 317 ? 18.695 -8.082 -17.759 1.00 42.00 317 ASN A C 1
ATOM 2557 O O . ASN A 1 317 ? 18.076 -8.744 -16.923 1.00 42.00 317 ASN A O 1
ATOM 2561 N N . ILE A 1 318 ? 18.475 -8.211 -19.068 1.00 42.97 318 ILE A N 1
ATOM 2562 C CA . ILE A 1 318 ? 17.536 -9.150 -19.697 1.00 42.97 318 ILE A CA 1
ATOM 2563 C C . ILE A 1 318 ? 18.307 -10.097 -20.607 1.00 42.97 318 ILE A C 1
ATOM 2565 O O . ILE A 1 318 ? 19.213 -9.688 -21.309 1.00 42.97 318 ILE A O 1
ATOM 2569 N N . LEU A 1 319 ? 17.962 -11.380 -20.622 1.00 43.78 319 LEU A N 1
ATOM 2570 C CA . LEU A 1 319 ? 18.717 -12.390 -21.367 1.00 43.78 319 LEU A CA 1
ATOM 2571 C C . LEU A 1 319 ? 17.957 -12.839 -22.619 1.00 43.78 319 LEU A C 1
ATOM 2573 O O . LEU A 1 319 ? 16.727 -12.908 -22.617 1.00 43.78 319 LEU A O 1
ATOM 2577 N N . LEU A 1 320 ? 18.693 -13.172 -23.680 1.00 31.20 320 LEU A N 1
ATOM 2578 C CA . LEU A 1 320 ? 18.133 -13.659 -24.945 1.00 31.20 320 LEU A CA 1
ATOM 2579 C C . LEU A 1 320 ? 18.219 -15.170 -25.094 1.00 31.20 320 LEU A C 1
ATOM 2581 O O . LEU A 1 320 ? 19.123 -15.811 -24.561 1.00 31.20 320 LEU A O 1
ATOM 2585 N N . ILE A 1 321 ? 17.324 -15.694 -25.932 1.00 41.38 321 ILE A N 1
ATOM 2586 C CA . ILE A 1 321 ? 17.348 -17.053 -26.487 1.00 41.38 321 ILE A CA 1
ATOM 2587 C C . ILE A 1 321 ? 18.018 -17.026 -27.870 1.00 41.38 321 ILE A C 1
ATOM 2589 O O . ILE A 1 321 ? 17.728 -16.137 -28.700 1.00 41.38 321 ILE A O 1
#

Radius of gyration: 30.14 Å; Cα contacts (8 Å, |Δi|>4): 284; chains: 1; bounding box: 77×69×79 Å

Mean predicted aligned error: 18.02 Å

Foldseek 3Di:
DVVVVVVVVVVPDDDVVVVVVVVVVVPPDDDDDDDDDDDDDDDDDDDDDDDDPDDAAEAEFEAELVCLQVRQLVQLLPVSLLSHNYFYDYPPDPDDTDPVRVVVSLVSNCVVQQVCADDDPDGDRDDDPPDDPSSVVSVVCSVPSNVPDPDDPLVVVCVVCVVLPHNDQDPPVCNVVSVVVSCCCPVPVVCVVVVVVCCVVCVVVCVQVVDPVSVVVVQVVFQFALCVLLQQEAEPDPDDDPQRVVVNVVVNVVSNPDDRVRRLVVCCQAAVGSTRPASHEYEYEDDDDDPVDDKHHDHPVPVPDPCVPPDRYGYIYHYGD

Nearest PDB structures (foldseek):
  9b57-assembly1_C  TM=3.292E-01  e=2.894E-06  Schizosaccharomyces pombe 972h-
  8j1p-assembly1_A  TM=3.186E-01  e=1.155E-03  Saccharomyces cerevisiae
  3blx-assembly3_A  TM=2.918E-01  e=5.588E+00  Saccharomyces cerevisiae

InterPro domains:
  IPR000569 HECT domain [PS50237] (78-106)
  IPR035983 HECT, E3 ligase catalytic domain [SSF56204] (59-301)

Organism: Triplophysa rosa (NCBI:txid992332)

pLDDT: mean 73.28, std 21.22, range [28.31, 97.75]

Sequence (321 aa):
MEDDLQLFLRSRHVPEDSIIRMNREKMGSEIPSPPDVPHARNHLSHPMSSGNIENPKDVHAFIHRVKVVEDLLAVFVDSNIIKSTLKMDFVNESAVDDAGVSREVYTAFWDQFLEQCEGEDERIPRLRPDFSEVEWEAVGRIWDPQGTLEECDEEDLLDLFTRMGSHCIPPKNNMEVAIQTMAHKAILQEPKYIIDCFSKTMQFALLKVPDQESLLSLYDTKKATGKKVVQLLQSTQMIRSQKEQTVFNHLQRYVRNADQSKAEKILRFCTGSSVICVDQIKVSFNAESGLSRRPVAHTYFRTEFDNILSSDYFEMNILLI

Secondary structure (DSSP, 8-state):
-HHHHHHHHHTT---HHHHHHHHHHHTT-PPPPPPP-----------------PPPPEEEEEE-GGGHHHHHHHHHTSGGGGGSEEEEEETT-----SHHHHHHHHHHHHHHHHTTSB-SSS-BPPP-TT--HHHHHHHHHHH-TTS-PPPPPHHHHHHHHHHTT-SSPPPGGGHHHHHHHHHIIIIIIHHHHHHHHHHHH-HHHHTT--SHHHHHHHHHHHB--HHHHHHHEEES-SS--HHHHHHHHHHHHHHHT--HHHHHHHHHHHHS-SB---S-EEEEEE---GGG-S-EEE--TTSTTTGGGT---EEEEEE--

Solvent-accessible surface area (backbone atoms only — not comparable to full-atom values): 19487 Å² total; per-residue (Å²): 113,74,66,58,54,54,55,59,60,59,75,69,65,74,58,66,72,63,53,51,57,58,50,58,72,62,75,77,72,88,80,83,86,84,86,92,82,81,94,77,90,79,91,84,81,87,78,88,78,81,77,80,78,75,75,62,50,79,43,81,46,74,31,43,85,96,41,32,57,63,45,49,41,66,57,35,54,46,80,63,49,65,64,30,50,76,44,52,43,52,66,96,54,97,71,81,86,47,79,65,47,50,51,50,52,53,50,53,25,49,59,62,50,51,73,68,28,44,73,89,91,58,72,43,84,57,95,49,95,89,52,56,71,59,54,54,51,10,52,52,42,68,76,37,55,78,76,65,68,69,78,72,51,67,66,61,55,35,48,56,32,37,78,72,72,34,92,60,75,65,57,82,94,45,38,65,62,49,51,53,51,47,49,47,40,64,71,47,55,64,49,39,63,58,51,57,53,47,50,72,75,38,52,74,58,42,72,71,35,82,46,73,66,45,43,51,52,53,51,57,72,28,52,42,30,9,65,57,55,39,71,25,59,38,65,72,60,96,74,71,54,75,56,51,50,51,51,51,52,50,50,43,53,53,38,41,69,29,52,58,72,53,20,22,50,52,40,23,57,46,61,70,35,57,50,61,86,64,76,33,38,28,38,40,77,51,94,69,65,79,90,70,63,62,79,46,53,58,50,70,81,84,57,86,73,77,48,87,78,76,70,77,71,41,51,29,40,45,68,75,127